Protein 6G6E (pdb70)

B-factor: mean 24.1, std 11.08, range [12.72, 78.08]

Structure (mmCIF, N/CA/C/O backbone):
data_6G6E
#
_entry.id   6G6E
#
_cell.length_a   38.201
_cell.length_b   47.950
_cell.length_c   129.339
_cell.angle_alpha   90.000
_cell.angle_beta   90.000
_cell.angle_gamma   90.000
#
_symmetry.space_group_name_H-M   'P 2 21 21'
#
loop_
_entity.id
_entity.type
_entity.pdbx_description
1 polymer CC-Type2-deLI
2 non-polymer GLYCEROL
3 water water
#
loop_
_atom_site.group_PDB
_atom_site.id
_atom_site.type_symbol
_atom_site.label_atom_id
_atom_site.label_alt_id
_atom_site.label_comp_id
_atom_site.label_asym_id
_atom_site.label_entity_id
_atom_site.label_seq_id
_atom_site.pdbx_PDB_ins_code
_atom_site.Cartn_x
_atom_site.Cartn_y
_atom_site.Cartn_z
_atom_site.occupancy
_atom_site.B_iso_or_equiv
_atom_site.auth_seq_id
_atom_site.auth_comp_id
_atom_site.auth_asym_id
_atom_site.auth_atom_id
_atom_site.pdbx_PDB_model_num
ATOM 4 N N . GLY A 1 2 ? -12.190 12.743 2.857 1.00 23.02 1 GLY A N 1
ATOM 5 C CA . GLY A 1 2 ? -12.924 11.561 2.417 1.00 23.36 1 GLY A CA 1
ATOM 6 C C . GLY A 1 2 ? -13.741 10.906 3.524 1.00 20.53 1 GLY A C 1
ATOM 7 O O . GLY A 1 2 ? -13.408 11.061 4.726 1.00 19.59 1 GLY A O 1
ATOM 8 N N . GLU A 1 3 ? -14.844 10.257 3.151 1.00 20.46 2 GLU A N 1
ATOM 9 C CA A GLU A 1 3 ? -15.780 9.673 4.132 0.61 19.43 2 GLU A CA 1
ATOM 10 C CA B GLU A 1 3 ? -15.744 9.602 4.010 0.39 19.38 2 GLU A CA 1
ATOM 11 C C . GLU A 1 3 ? -15.066 8.532 4.872 1.00 17.55 2 GLU A C 1
ATOM 12 O O . GLU A 1 3 ? -15.306 8.402 6.066 1.00 17.50 2 GLU A O 1
ATOM 23 N N . ILE A 1 4 ? -14.270 7.703 4.237 1.00 16.15 3 ILE A N 1
ATOM 24 C CA . ILE A 1 4 ? -13.619 6.600 4.963 1.00 16.55 3 ILE A CA 1
ATOM 25 C C . ILE A 1 4 ? -12.598 7.170 5.945 1.00 16.09 3 ILE A C 1
ATOM 26 O O . ILE A 1 4 ? -12.593 6.796 7.121 1.00 16.75 3 ILE A O 1
ATOM 31 N N . ALA A 1 5 ? -11.780 8.105 5.518 1.00 16.67 4 ALA A N 1
ATOM 32 C CA . ALA A 1 5 ? -10.834 8.738 6.418 1.00 15.78 4 ALA A CA 1
ATOM 33 C C . ALA A 1 5 ? -11.562 9.423 7.560 1.00 16.31 4 ALA A C 1
ATOM 34 O O . ALA A 1 5 ? -11.111 9.316 8.728 1.00 17.04 4 ALA A O 1
ATOM 36 N N . GLN A 1 6 ? -12.704 10.091 7.336 1.00 16.28 5 GLN A N 1
ATOM 37 C CA . GLN A 1 6 ? -13.408 10.772 8.402 1.00 17.41 5 GLN A CA 1
ATOM 38 C C . GLN A 1 6 ? -13.966 9.743 9.413 1.00 17.11 5 GLN A C 1
ATOM 39 O O . GLN A 1 6 ? -13.970 9.978 10.625 1.00 16.94 5 GLN A O 1
ATOM 45 N N . ALA A 1 7 ? -14.444 8.588 8.903 1.00 15.58 6 ALA A N 1
ATOM 46 C CA . ALA A 1 7 ? -14.988 7.567 9.792 1.00 16.83 6 ALA A CA 1
ATOM 47 C C . ALA A 1 7 ? -13.851 7.022 10.655 1.00 16.11 6 ALA A C 1
ATOM 48 O O . ALA A 1 7 ? -14.032 6.679 11.836 1.00 16.06 6 ALA A O 1
ATOM 63 N N . LYS A 1 9 ? -11.210 8.707 11.592 1.00 16.79 8 LYS A N 1
ATOM 64 C CA . LYS A 1 9 ? -10.996 9.741 12.626 1.00 16.61 8 LYS A CA 1
ATOM 65 C C . LYS A 1 9 ? -12.036 9.610 13.726 1.00 16.92 8 LYS A C 1
ATOM 66 O O . LYS A 1 9 ? -11.689 9.864 14.921 1.00 17.86 8 LYS A O 1
ATOM 72 N N . GLU A 1 10 ? -13.287 9.253 13.416 1.00 15.86 9 GLU A N 1
ATOM 73 C CA A GLU A 1 10 ? -14.295 9.053 14.471 0.57 16.35 9 GLU A CA 1
ATOM 74 C CA B GLU A 1 10 ? -14.287 9.046 14.456 0.43 16.03 9 GLU A CA 1
ATOM 75 C C . GLU A 1 10 ? -13.885 7.865 15.357 1.00 15.37 9 GLU A C 1
ATOM 76 O O . GLU A 1 10 ? -14.129 7.888 16.589 1.00 15.74 9 GLU A O 1
ATOM 87 N N . ILE A 1 11 ? -13.339 6.795 14.770 1.00 14.51 10 ILE A N 1
ATOM 88 C CA . ILE A 1 11 ? -12.844 5.677 15.587 1.00 14.47 10 ILE A CA 1
ATOM 89 C C . ILE A 1 11 ? -11.751 6.202 16.527 1.00 15.13 10 ILE A C 1
ATOM 90 O O . ILE A 1 11 ? -11.753 5.884 17.711 1.00 15.47 10 ILE A O 1
ATOM 95 N N . ALA A 1 12 ? -10.794 6.973 15.991 1.00 15.67 11 ALA A N 1
ATOM 96 C CA . ALA A 1 12 ? -9.713 7.533 16.842 1.00 16.01 11 ALA A CA 1
ATOM 97 C C . ALA A 1 12 ? -10.274 8.375 17.984 1.00 15.94 11 ALA A C 1
ATOM 98 O O . ALA A 1 12 ? -9.854 8.207 19.147 1.00 16.02 11 ALA A O 1
ATOM 100 N N . LYS A 1 13 ? -11.312 9.198 17.740 1.00 14.90 12 LYS A N 1
ATOM 101 C CA A LYS A 1 13 ? -11.854 10.000 18.790 0.63 16.32 12 LYS A CA 1
ATOM 102 C CA B LYS A 1 13 ? -11.918 10.021 18.771 0.37 16.62 12 LYS A CA 1
ATOM 103 C C . LYS A 1 13 ? -12.515 9.124 19.847 1.00 16.23 12 LYS A C 1
ATOM 104 O O . LYS A 1 13 ? -12.439 9.411 21.043 1.00 16.16 12 LYS A O 1
ATOM 115 N N . ALA A 1 14 ? -13.139 8.047 19.418 1.00 14.60 13 ALA A N 1
ATOM 116 C CA . ALA A 1 14 ? -13.822 7.149 20.347 1.00 15.13 13 ALA A CA 1
ATOM 117 C C . ALA A 1 14 ? -12.811 6.413 21.179 1.00 14.14 13 ALA A C 1
ATOM 118 O O . ALA A 1 14 ? -13.046 6.162 22.378 1.00 15.29 13 ALA A O 1
ATOM 133 N N . LYS A 1 16 ? -10.015 7.805 22.119 1.00 16.05 15 LYS A N 1
ATOM 134 C CA . LYS A 1 16 ? -9.641 8.771 23.105 1.00 16.33 15 LYS A CA 1
ATOM 135 C C . LYS A 1 16 ? -10.657 8.798 24.242 1.00 16.31 15 LYS A C 1
ATOM 136 O O . LYS A 1 16 ? -10.268 8.948 25.432 1.00 16.82 15 LYS A O 1
ATOM 142 N N . GLU A 1 17 ? -11.931 8.681 23.945 1.00 16.48 16 GLU A N 1
ATOM 143 C CA . GLU A 1 17 ? -12.957 8.619 24.961 1.00 16.16 16 GLU A CA 1
ATOM 144 C C . GLU A 1 17 ? -12.695 7.431 25.914 1.00 15.70 16 GLU A C 1
ATOM 145 O O . GLU A 1 17 ? -12.878 7.532 27.147 1.00 16.06 16 GLU A O 1
ATOM 151 N N . ILE A 1 18 ? -12.303 6.307 25.345 1.00 15.09 17 ILE A N 1
ATOM 152 C CA . ILE A 1 18 ? -11.950 5.123 26.171 1.00 15.51 17 ILE A CA 1
ATOM 153 C C . ILE A 1 18 ? -10.791 5.490 27.090 1.00 15.42 17 ILE A C 1
ATOM 154 O O . ILE A 1 18 ? -10.846 5.186 28.303 1.00 15.92 17 ILE A O 1
ATOM 159 N N . ALA A 1 19 ? -9.757 6.127 26.560 1.00 16.05 18 ALA A N 1
ATOM 160 C CA . ALA A 1 19 ? -8.606 6.525 27.384 1.00 17.34 18 ALA A CA 1
ATOM 161 C C . ALA A 1 19 ? -9.059 7.422 28.544 1.00 16.25 18 ALA A C 1
ATOM 162 O O . ALA A 1 19 ? -8.641 7.204 29.694 1.00 17.24 18 ALA A O 1
ATOM 164 N N . TRP A 1 20 ? -9.938 8.388 28.303 1.00 16.67 19 TRP A N 1
ATOM 165 C CA . TRP A 1 20 ? -10.379 9.301 29.345 1.00 17.02 19 TRP A CA 1
ATOM 166 C C . TRP A 1 20 ? -11.146 8.525 30.416 1.00 17.04 19 TRP A C 1
ATOM 167 O O . TRP A 1 20 ? -11.070 8.785 31.633 1.00 17.45 19 TRP A O 1
ATOM 178 N N . ALA A 1 21 ? -11.931 7.527 30.002 1.00 15.37 20 ALA A N 1
ATOM 179 C CA . ALA A 1 21 ? -12.713 6.748 30.935 1.00 16.36 20 ALA A CA 1
ATOM 180 C C . ALA A 1 21 ? -11.821 5.859 31.794 1.00 16.34 20 ALA A C 1
ATOM 181 O O . ALA A 1 21 ? -12.058 5.685 33.015 1.00 16.84 20 ALA A O 1
ATOM 196 N N . LYS A 1 23 ? -8.798 6.809 32.643 1.00 17.89 22 LYS A N 1
ATOM 197 C CA . LYS A 1 23 ? -8.269 7.735 33.692 1.00 18.98 22 LYS A CA 1
ATOM 198 C C . LYS A 1 23 ? -9.298 7.918 34.785 1.00 18.47 22 LYS A C 1
ATOM 199 O O . LYS A 1 23 ? -8.891 8.107 35.960 1.00 20.60 22 LYS A O 1
ATOM 205 N N . GLU A 1 24 ? -10.592 7.893 34.548 1.00 18.10 23 GLU A N 1
ATOM 206 C CA . GLU A 1 24 ? -11.589 7.996 35.584 1.00 17.78 23 GLU A CA 1
ATOM 207 C C . GLU A 1 24 ? -11.492 6.800 36.538 1.00 18.98 23 GLU A C 1
ATOM 208 O O . GLU A 1 24 ? -11.658 6.950 37.766 1.00 20.51 23 GLU A O 1
ATOM 214 N N . ILE A 1 25 ? -11.234 5.599 36.010 1.00 17.29 24 ILE A N 1
ATOM 215 C CA . ILE A 1 25 ? -11.000 4.438 36.857 1.00 18.17 24 ILE A CA 1
ATOM 216 C C . ILE A 1 25 ? -9.766 4.687 37.737 1.00 18.77 24 ILE A C 1
ATOM 217 O O . ILE A 1 25 ? -9.815 4.400 38.949 1.00 19.51 24 ILE A O 1
ATOM 222 N N . ALA A 1 26 ? -8.672 5.168 37.201 1.00 18.20 25 ALA A N 1
ATOM 223 C CA . ALA A 1 26 ? -7.461 5.396 37.968 1.00 20.87 25 ALA A CA 1
ATOM 224 C C . ALA A 1 26 ? -7.757 6.407 39.081 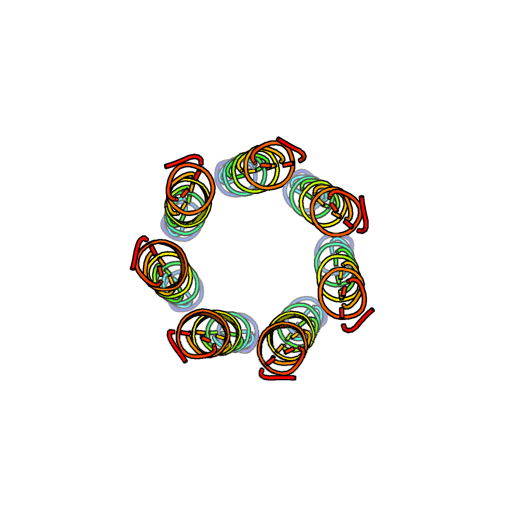1.00 22.21 25 ALA A C 1
ATOM 225 O O . ALA A 1 26 ? -7.371 6.165 40.238 1.00 23.65 25 ALA A O 1
ATOM 227 N N . GLN A 1 27 ? -8.529 7.437 38.793 1.00 20.74 26 GLN A N 1
ATOM 228 C CA . GLN A 1 27 ? -8.875 8.468 39.824 1.00 24.50 26 GLN A CA 1
ATOM 229 C C . GLN A 1 27 ? -9.706 7.804 40.914 1.00 25.08 26 GLN A C 1
ATOM 230 O O . GLN A 1 27 ? -9.535 8.100 42.112 1.00 25.86 26 GLN A O 1
ATOM 236 N N . ALA A 1 28 ? -10.611 6.922 40.557 1.00 22.31 27 ALA A N 1
ATOM 237 C CA . ALA A 1 28 ? -11.474 6.277 41.512 1.00 24.92 27 ALA A CA 1
ATOM 238 C C . ALA A 1 28 ? -10.630 5.415 42.448 1.00 24.65 27 ALA A C 1
ATOM 239 O O . ALA A 1 28 ? -10.945 5.405 43.683 1.00 26.56 27 ALA A O 1
ATOM 254 N N . LYS A 1 30 ? -7.551 5.892 43.261 1.00 29.72 29 LYS A N 1
ATOM 255 C CA . LYS A 1 30 ? -6.751 6.862 43.979 1.00 37.73 29 LYS A CA 1
ATOM 256 C C . LYS A 1 30 ? -7.552 7.432 45.152 1.00 38.68 29 LYS A C 1
ATOM 257 O O . LYS A 1 30 ? -6.969 7.758 46.162 1.00 43.11 29 LYS A O 1
ATOM 263 N N . GLY A 1 31 ? -8.857 7.627 45.009 1.00 42.43 30 GLY A N 1
ATOM 264 C CA . GLY A 1 31 ? -9.699 8.084 46.124 1.00 53.05 30 GLY A CA 1
ATOM 265 C C . GLY A 1 31 ? -10.117 6.925 47.018 1.00 61.65 30 GLY A C 1
ATOM 266 O O . GLY A 1 31 ? -9.648 6.803 48.158 1.00 75.61 30 GLY A O 1
ATOM 271 N N . GLY B 1 2 ? -1.057 9.882 2.674 1.00 24.74 1 GLY B N 1
ATOM 272 C CA . GLY B 1 2 ? -2.454 9.811 2.298 1.00 25.03 1 GLY B CA 1
ATOM 273 C C . GLY B 1 2 ? -3.412 9.978 3.481 1.00 23.22 1 GLY B C 1
ATOM 274 O O . GLY B 1 2 ? -3.034 9.717 4.643 1.00 21.23 1 GLY B O 1
ATOM 275 N N . GLU B 1 3 ? -4.641 10.394 3.196 1.00 21.55 2 GLU B N 1
ATOM 276 C CA A GLU B 1 3 ? -5.607 10.731 4.249 0.61 20.64 2 GLU B CA 1
ATOM 277 C CA B GLU B 1 3 ? -5.676 10.666 4.115 0.39 20.93 2 GLU B CA 1
ATOM 278 C C . GLU B 1 3 ? -6.029 9.447 4.970 1.00 18.35 2 GLU B C 1
ATOM 279 O O . GLU B 1 3 ? -6.180 9.544 6.182 1.00 19.28 2 GLU B O 1
ATOM 290 N N . ILE B 1 4 ? -6.255 8.325 4.301 1.00 18.59 3 ILE B N 1
ATOM 291 C CA . ILE B 1 4 ? -6.660 7.103 5.026 1.00 17.73 3 ILE B CA 1
ATOM 292 C C . ILE B 1 4 ? -5.515 6.658 5.934 1.00 18.03 3 ILE B C 1
ATOM 293 O O . ILE B 1 4 ? -5.723 6.357 7.131 1.00 17.77 3 ILE B O 1
ATOM 298 N N . ALA B 1 5 ? -4.266 6.629 5.435 1.00 18.21 4 ALA B N 1
ATOM 299 C CA . ALA B 1 5 ? -3.150 6.258 6.224 1.00 18.81 4 ALA B CA 1
ATOM 300 C C . ALA B 1 5 ? -2.986 7.219 7.398 1.00 19.33 4 ALA B C 1
ATOM 301 O O . ALA B 1 5 ? -2.695 6.743 8.547 1.00 19.56 4 ALA B O 1
ATOM 303 N N . GLN B 1 6 ? -3.171 8.509 7.217 1.00 17.94 5 GLN B N 1
ATOM 304 C CA A GLN B 1 6 ? -3.025 9.439 8.305 0.63 19.49 5 GLN B CA 1
ATOM 305 C CA B GLN B 1 6 ? -3.053 9.496 8.288 0.37 20.14 5 GLN B CA 1
ATOM 306 C C . GLN B 1 6 ? -4.116 9.210 9.359 1.00 19.33 5 GLN B C 1
ATOM 307 O O . GLN B 1 6 ? -3.859 9.294 10.584 1.00 19.91 5 GLN B O 1
ATOM 318 N N . ALA B 1 7 ? -5.339 8.836 8.942 1.00 17.80 6 ALA B N 1
ATOM 319 C CA . ALA B 1 7 ? -6.381 8.622 9.913 1.00 18.53 6 ALA B CA 1
ATOM 320 C C . ALA B 1 7 ? -6.109 7.316 10.695 1.00 16.07 6 ALA B C 1
ATOM 321 O O . ALA B 1 7 ? -6.358 7.293 11.925 1.00 16.95 6 ALA B O 1
ATOM 336 N N . LYS B 1 9 ? -3.060 6.371 11.411 1.00 18.65 8 LYS B N 1
ATOM 337 C CA . LYS B 1 9 ? -2.083 6.803 12.419 1.00 19.75 8 LYS B CA 1
ATOM 338 C C . LYS B 1 9 ? -2.751 7.500 13.583 1.00 18.05 8 LYS B C 1
ATOM 339 O O . LYS B 1 9 ? -2.233 7.360 14.739 1.00 19.17 8 LYS B O 1
ATOM 345 N N . GLU B 1 10 ? -3.842 8.242 13.408 1.00 17.01 9 GLU B N 1
ATOM 346 C CA A GLU B 1 10 ? -4.539 8.857 14.501 0.62 17.70 9 GLU B CA 1
ATOM 347 C CA B GLU B 1 10 ? -4.531 8.857 14.504 0.38 17.50 9 GLU B CA 1
ATOM 348 C C . GLU B 1 10 ? -5.125 7.772 15.416 1.00 16.83 9 GLU B C 1
ATOM 349 O O . GLU B 1 10 ? -5.211 7.918 16.640 1.00 17.38 9 GLU B O 1
ATOM 360 N N . ILE B 1 11 ? -5.622 6.701 14.809 1.00 16.75 10 ILE B N 1
ATOM 361 C CA . ILE B 1 11 ? -6.126 5.590 15.645 1.00 16.16 10 ILE B CA 1
ATOM 362 C C . ILE B 1 11 ? -4.969 5.058 16.499 1.00 16.02 10 ILE B C 1
ATOM 363 O O . ILE B 1 11 ? -5.131 4.809 17.699 1.00 16.65 10 ILE B O 1
ATOM 368 N N . ALA B 1 12 ? -3.795 4.837 15.909 1.00 16.93 11 ALA B N 1
ATOM 369 C CA . ALA B 1 12 ? -2.621 4.314 16.675 1.00 17.15 11 ALA B CA 1
ATOM 370 C C . ALA B 1 12 ? -2.295 5.288 17.791 1.00 18.08 11 ALA B C 1
ATOM 371 O O . ALA B 1 12 ? -2.028 4.806 18.915 1.00 18.55 11 ALA B O 1
ATOM 373 N N . LYS B 1 13 ? -2.309 6.594 17.557 1.00 17.53 12 LYS B N 1
ATOM 374 C CA . LYS B 1 13 ? -2.000 7.596 18.626 1.00 18.41 12 LYS B CA 1
ATOM 375 C C . LYS B 1 13 ? -3.022 7.484 19.759 1.00 18.75 12 LYS B C 1
ATOM 376 O O . LYS B 1 13 ? -2.708 7.610 20.960 1.00 19.40 12 LYS B O 1
ATOM 382 N N . ALA B 1 14 ? -4.298 7.281 19.419 1.00 17.53 13 ALA B N 1
ATOM 383 C CA . ALA B 1 14 ? -5.309 7.202 20.391 1.00 16.54 13 ALA B CA 1
ATOM 384 C C . ALA B 1 14 ? -5.171 5.905 21.219 1.00 15.82 13 ALA B C 1
ATOM 385 O O . ALA B 1 14 ? -5.363 5.919 22.456 1.00 16.20 13 ALA B O 1
ATOM 400 N N . LYS B 1 16 ? -2.263 4.623 21.867 1.00 18.91 15 LYS B N 1
ATOM 401 C CA . LYS B 1 16 ? -1.185 4.894 22.877 1.00 18.92 15 LYS B CA 1
ATOM 402 C C . LYS B 1 16 ? -1.759 5.658 24.050 1.00 18.37 15 LYS B C 1
ATOM 403 O O . LYS B 1 16 ? -1.220 5.488 25.171 1.00 19.05 15 LYS B O 1
ATOM 409 N N . GLU B 1 17 ? -2.772 6.514 23.925 1.00 16.83 16 GLU B N 1
ATOM 410 C CA A GLU B 1 17 ? -3.373 7.201 25.043 0.53 17.90 16 GLU B CA 1
ATOM 411 C CA B GLU B 1 17 ? -3.371 7.190 25.026 0.47 18.14 16 GLU B CA 1
ATOM 412 C C . GLU B 1 17 ? -4.058 6.186 25.966 1.00 18.13 16 GLU B C 1
ATOM 413 O O . GLU B 1 17 ? -4.074 6.345 27.205 1.00 18.49 16 GLU B O 1
ATOM 424 N N . ILE B 1 18 ? -4.716 5.171 25.391 1.00 16.08 17 ILE B N 1
ATOM 425 C CA . ILE B 1 18 ? -5.306 4.130 26.209 1.00 16.29 17 ILE B CA 1
ATOM 426 C C . ILE B 1 18 ? -4.185 3.447 27.010 1.00 16.43 17 ILE B C 1
ATOM 427 O O . ILE B 1 18 ? -4.412 3.202 28.216 1.00 17.35 17 ILE B O 1
ATOM 432 N N . ALA B 1 19 ? -3.079 3.104 26.389 1.00 17.27 18 ALA B N 1
ATOM 433 C CA . ALA B 1 19 ? -1.967 2.451 27.102 1.00 18.34 18 ALA B CA 1
ATOM 434 C C . ALA B 1 19 ? -1.527 3.343 28.269 1.00 18.74 18 ALA B C 1
ATOM 435 O O . ALA B 1 19 ? -1.337 2.838 29.401 1.00 19.23 18 ALA B O 1
ATOM 437 N N . TRP B 1 20 ? -1.397 4.648 28.048 1.00 18.13 19 TRP B N 1
ATOM 438 C CA . TRP B 1 20 ? -0.999 5.523 29.147 1.00 18.36 19 TRP B CA 1
ATOM 439 C C . TRP B 1 20 ? -2.010 5.507 30.285 1.00 18.09 19 TRP B C 1
ATOM 440 O O . TRP B 1 20 ? -1.689 5.459 31.510 1.00 19.58 19 TRP B O 1
ATOM 451 N N . ALA B 1 21 ? -3.320 5.579 30.005 1.00 17.03 20 ALA B N 1
ATOM 452 C CA . ALA B 1 21 ? -4.352 5.575 30.958 1.00 17.98 20 ALA B CA 1
ATOM 453 C C . ALA B 1 21 ? -4.316 4.272 31.783 1.00 17.07 20 ALA B C 1
ATOM 454 O O . ALA B 1 21 ? -4.564 4.307 32.997 1.00 17.43 20 ALA B O 1
ATOM 469 N N . LYS B 1 23 ? -1.521 2.573 32.369 1.00 18.61 22 LYS B N 1
ATOM 470 C CA . LYS B 1 23 ? -0.395 2.779 33.311 1.00 19.75 22 LYS B CA 1
ATOM 471 C C . LYS B 1 23 ? -0.833 3.640 34.478 1.00 19.90 22 LYS B C 1
ATOM 472 O O . LYS B 1 23 ? -0.369 3.361 35.614 1.00 20.16 22 LYS B O 1
ATOM 478 N N . GLU B 1 24 ? -1.737 4.594 34.310 1.00 18.39 23 GLU B N 1
ATOM 479 C CA . GLU B 1 24 ? -2.266 5.382 35.424 1.00 19.01 23 GLU B CA 1
ATOM 480 C C . GLU B 1 24 ? -3.052 4.498 36.375 1.00 19.93 23 GLU B C 1
ATOM 481 O O . GLU B 1 24 ? -2.986 4.663 37.619 1.00 21.12 23 GLU B O 1
ATOM 487 N N . ILE B 1 25 ? -3.876 3.564 35.867 1.00 18.45 24 ILE B N 1
ATOM 488 C CA . ILE B 1 25 ? -4.574 2.665 36.750 1.00 18.98 24 ILE B CA 1
ATOM 489 C C . ILE B 1 25 ? -3.538 1.837 37.523 1.00 19.72 24 ILE B C 1
ATOM 490 O O . ILE B 1 25 ? -3.695 1.687 38.765 1.00 19.72 24 ILE B O 1
ATOM 495 N N . ALA B 1 26 ? -2.510 1.305 36.881 1.00 18.21 25 ALA B N 1
ATOM 496 C CA . ALA B 1 26 ? -1.456 0.502 37.546 1.00 18.97 25 ALA B CA 1
ATOM 497 C C . ALA B 1 26 ? -0.877 1.348 38.686 1.00 21.55 25 ALA B C 1
ATOM 498 O O . ALA B 1 26 ? -0.668 0.803 39.815 1.00 21.87 25 ALA B O 1
ATOM 500 N N . GLN B 1 27 ? -0.583 2.613 38.408 1.00 20.22 26 GLN B N 1
ATOM 501 C CA . GLN B 1 27 ? 0.093 3.454 39.410 1.00 24.84 26 GLN B CA 1
ATOM 502 C C . GLN B 1 27 ? -0.841 3.667 40.584 1.00 24.77 26 GLN B C 1
ATOM 503 O O . GLN B 1 27 ? -0.391 3.638 41.795 1.00 25.26 26 GLN B O 1
ATOM 509 N N . ALA B 1 28 ? -2.121 3.849 40.335 1.00 23.10 27 ALA B N 1
ATOM 510 C CA . ALA B 1 28 ? -3.138 4.068 41.332 1.00 24.25 27 ALA B CA 1
ATOM 511 C C . ALA B 1 28 ? -3.296 2.857 42.245 1.00 27.27 27 ALA B C 1
ATOM 512 O O . ALA B 1 28 ? -3.281 3.042 43.510 1.00 29.52 27 ALA B O 1
ATOM 527 N N . LYS B 1 30 ? -0.763 0.737 42.915 1.00 32.04 29 LYS B N 1
ATOM 528 C CA . LYS B 1 30 ? 0.487 0.612 43.650 1.00 42.46 29 LYS B CA 1
ATOM 529 C C . LYS B 1 30 ? 0.428 1.458 44.923 1.00 47.08 29 LYS B C 1
ATOM 530 O O . LYS B 1 30 ? 0.991 1.062 45.957 1.00 46.81 29 LYS B O 1
ATOM 536 N N . GLY B 1 31 ? -0.216 2.618 44.834 1.00 48.08 30 GLY B N 1
ATOM 537 C CA . GLY B 1 31 ? -0.433 3.486 45.987 1.00 55.18 30 GLY B CA 1
ATOM 538 C C . GLY B 1 31 ? -1.699 3.111 46.733 1.00 59.25 30 GLY B C 1
ATOM 539 O O . GLY B 1 31 ? -1.643 2.587 47.845 1.00 72.54 30 GLY B O 1
ATOM 543 N N . GLY C 1 2 ? 3.614 -0.480 1.807 1.00 25.03 1 GLY C N 1
ATOM 544 C CA . GLY C 1 2 ? 2.681 0.578 1.522 1.00 24.26 1 GLY C CA 1
ATOM 545 C C . GLY C 1 2 ? 2.261 1.387 2.731 1.00 21.86 1 GLY C C 1
ATOM 546 O O . GLY C 1 2 ? 2.388 0.874 3.872 1.00 22.16 1 GLY C O 1
ATOM 547 N N . GLU C 1 3 ? 1.758 2.601 2.552 1.00 21.42 2 GLU C N 1
ATOM 548 C CA A GLU C 1 3 ? 1.540 3.447 3.706 0.41 22.80 2 GLU C CA 1
ATOM 549 C CA B GLU C 1 3 ? 1.467 3.520 3.618 0.59 21.70 2 GLU C CA 1
ATOM 550 C C . GLU C 1 3 ? 0.304 2.980 4.462 1.00 20.63 2 GLU C C 1
ATOM 551 O O . GLU C 1 3 ? 0.306 3.161 5.659 1.00 20.81 2 GLU C O 1
ATOM 562 N N . ILE C 1 4 ? -0.699 2.434 3.794 1.00 19.86 3 ILE C N 1
ATOM 563 C CA . ILE C 1 4 ? -1.874 1.985 4.603 1.00 19.42 3 ILE C CA 1
ATOM 564 C C . ILE C 1 4 ? -1.460 0.777 5.430 1.00 19.37 3 ILE C C 1
ATOM 565 O O . ILE C 1 4 ? -1.774 0.737 6.608 1.00 18.64 3 ILE C O 1
ATOM 570 N N . ALA C 1 5 ? -0.760 -0.182 4.852 1.00 18.44 4 ALA C N 1
ATOM 571 C CA . ALA C 1 5 ? -0.283 -1.326 5.595 1.00 19.88 4 ALA C CA 1
ATOM 572 C C . ALA C 1 5 ? 0.621 -0.870 6.740 1.00 20.05 4 ALA C C 1
ATOM 573 O O . ALA C 1 5 ? 0.506 -1.398 7.853 1.00 20.60 4 ALA C O 1
ATOM 575 N N . GLN C 1 6 ? 1.522 0.078 6.523 1.00 20.04 5 GLN C N 1
ATOM 576 C CA A GLN C 1 6 ? 2.417 0.500 7.589 0.51 21.71 5 GLN C CA 1
ATOM 577 C CA B GLN C 1 6 ? 2.437 0.596 7.562 0.49 22.07 5 GLN C CA 1
ATOM 578 C C . GLN C 1 6 ? 1.614 1.190 8.706 1.00 21.54 5 GLN C C 1
ATOM 579 O O . GLN C 1 6 ? 1.931 1.029 9.914 1.00 21.24 5 GLN C O 1
ATOM 590 N N . ALA C 1 7 ? 0.553 1.922 8.378 1.00 19.58 6 ALA C N 1
ATOM 591 C CA . ALA C 1 7 ? -0.241 2.582 9.379 1.00 19.32 6 ALA C CA 1
ATOM 592 C C . ALA C 1 7 ? -0.995 1.536 10.225 1.00 17.93 6 ALA C C 1
ATOM 593 O O . ALA C 1 7 ? -1.166 1.705 11.436 1.00 18.00 6 ALA C O 1
ATOM 608 N N . LYS C 1 9 ? 0.198 -1.434 10.774 1.00 19.99 8 LYS C N 1
ATOM 609 C CA . LYS C 1 9 ? 1.209 -1.952 11.686 1.00 21.15 8 LYS C CA 1
ATOM 610 C C . LYS C 1 9 ? 1.382 -1.030 12.879 1.00 19.51 8 LYS C C 1
ATOM 611 O O . LYS C 1 9 ? 1.632 -1.576 13.995 1.00 20.78 8 LYS C O 1
ATOM 617 N N . GLU C 1 10 ? 1.287 0.265 12.707 1.00 18.50 9 GLU C N 1
ATOM 618 C CA A GLU C 1 10 ? 1.420 1.180 13.818 0.75 20.46 9 GLU C CA 1
ATOM 619 C CA B GLU C 1 10 ? 1.412 1.183 13.815 0.25 18.81 9 GLU C CA 1
ATOM 620 C C . GLU C 1 10 ? 0.268 0.929 14.807 1.00 18.76 9 GLU C C 1
ATOM 621 O O . GLU C 1 10 ? 0.441 1.024 16.034 1.00 19.08 9 GLU C O 1
ATOM 632 N N . ILE C 1 11 ? -0.955 0.656 14.278 1.00 17.79 10 ILE C N 1
ATOM 633 C CA . ILE C 1 11 ? -2.067 0.341 15.159 1.00 17.60 10 ILE C CA 1
ATOM 634 C C . ILE C 1 11 ? -1.715 -0.938 15.932 1.00 16.68 10 ILE C C 1
ATOM 635 O O . ILE C 1 11 ? -1.973 -0.985 17.165 1.00 17.83 10 ILE C O 1
ATOM 640 N N . ALA C 1 12 ? -1.209 -1.968 15.268 1.00 17.36 11 ALA C N 1
ATOM 641 C CA . ALA C 1 12 ? -0.853 -3.219 15.965 1.00 18.19 11 ALA C CA 1
ATOM 642 C C . ALA C 1 12 ? 0.166 -2.912 17.076 1.00 18.90 11 ALA C C 1
ATOM 643 O O . ALA C 1 12 ? 0.021 -3.469 18.191 1.00 19.01 11 ALA C O 1
ATOM 645 N N . LYS C 1 13 ? 1.187 -2.086 16.824 1.00 19.56 12 LYS C N 1
ATOM 646 C CA . LYS C 1 13 ? 2.192 -1.820 17.826 1.00 19.71 12 LYS C CA 1
ATOM 647 C C . LYS C 1 13 ? 1.581 -1.086 19.014 1.00 19.50 12 LYS C C 1
ATOM 648 O O . LYS C 1 13 ? 1.925 -1.385 20.180 1.00 19.80 12 LYS C O 1
ATOM 654 N N . ALA C 1 14 ? 0.609 -0.189 18.793 1.00 17.14 13 ALA C N 1
ATOM 655 C CA . ALA C 1 14 ? -0.025 0.560 19.857 1.00 17.14 13 ALA C CA 1
ATOM 656 C C . ALA C 1 14 ? -0.903 -0.383 20.697 1.00 17.33 13 ALA C C 1
ATOM 657 O O . ALA C 1 14 ? -0.957 -0.283 21.917 1.00 17.60 13 ALA C O 1
ATOM 672 N N . LYS C 1 16 ? -0.114 -3.530 21.161 1.00 19.01 15 LYS C N 1
ATOM 673 C CA . LYS C 1 16 ? 0.859 -4.230 22.034 1.00 19.98 15 LYS C CA 1
ATOM 674 C C . LYS C 1 16 ? 1.201 -3.350 23.226 1.00 19.44 15 LYS C C 1
ATOM 675 O O . LYS C 1 16 ? 1.330 -3.897 24.347 1.00 21.10 15 LYS C O 1
ATOM 681 N N . GLU C 1 17 ? 1.308 -2.043 23.094 1.00 18.19 16 GLU C N 1
ATOM 682 C CA . GLU C 1 17 ? 1.557 -1.162 24.212 1.00 19.18 16 GLU C CA 1
ATOM 683 C C . GLU C 1 17 ? 0.415 -1.253 25.235 1.00 19.81 16 GLU C C 1
ATOM 684 O O . GLU C 1 17 ? 0.601 -1.191 26.478 1.00 20.18 16 GLU C O 1
ATOM 690 N N . ILE C 1 18 ? -0.825 -1.366 24.774 1.00 18.48 17 ILE C N 1
ATOM 691 C CA . ILE C 1 18 ? -1.934 -1.540 25.692 1.00 17.18 17 ILE C CA 1
ATOM 692 C C . ILE C 1 18 ? -1.771 -2.843 26.454 1.00 16.72 17 ILE C C 1
ATOM 693 O O . ILE C 1 18 ? -1.977 -2.827 27.656 1.00 17.74 17 ILE C O 1
ATOM 698 N N . ALA C 1 19 ? -1.454 -3.912 25.752 1.00 17.10 18 ALA C N 1
ATOM 699 C CA . ALA C 1 19 ? -1.236 -5.206 26.421 1.00 18.04 18 ALA C CA 1
ATOM 700 C C . ALA C 1 19 ? -0.200 -5.051 27.535 1.00 18.57 18 ALA C C 1
ATOM 701 O O . ALA C 1 19 ? -0.402 -5.606 28.657 1.00 20.39 18 ALA C O 1
ATOM 703 N N . TRP C 1 20 ? 0.919 -4.408 27.214 1.00 19.31 19 TRP C N 1
ATOM 704 C CA . TRP C 1 20 ? 2.003 -4.273 28.228 1.00 21.25 19 TRP C CA 1
ATOM 705 C C . TRP C 1 20 ? 1.509 -3.463 29.407 1.00 20.13 19 TRP C C 1
ATOM 706 O O . TRP C 1 20 ? 1.857 -3.800 30.588 1.00 21.33 19 TRP C O 1
ATOM 717 N N . ALA C 1 21 ? 0.697 -2.427 29.216 1.00 17.81 20 ALA C N 1
ATOM 718 C CA . ALA C 1 21 ? 0.172 -1.619 30.282 1.00 17.82 20 ALA C CA 1
ATOM 719 C C . ALA C 1 21 ? -0.749 -2.467 31.156 1.00 18.98 20 ALA C C 1
ATOM 720 O O . ALA C 1 21 ? -0.820 -2.324 32.383 1.00 19.19 20 ALA C O 1
ATOM 735 N N . LYS C 1 23 ? -0.449 -5.652 31.609 1.00 19.67 22 LYS C N 1
ATOM 736 C CA . LYS C 1 23 ? 0.484 -6.477 32.440 1.00 20.93 22 LYS C CA 1
ATOM 737 C C . LYS C 1 23 ? 0.959 -5.696 33.648 1.00 22.58 22 LYS C C 1
ATOM 738 O O . LYS C 1 23 ? 1.082 -6.279 34.744 1.00 22.58 22 LYS C O 1
ATOM 744 N N . GLU C 1 24 ? 1.201 -4.428 33.473 1.00 21.01 23 GLU C N 1
ATOM 745 C CA . GLU C 1 24 ? 1.575 -3.575 34.628 1.00 22.22 23 GLU C CA 1
ATOM 746 C C . GLU C 1 24 ? 0.479 -3.567 35.681 1.00 22.53 23 GLU C C 1
ATOM 747 O O . GLU C 1 24 ? 0.757 -3.501 36.926 1.00 21.87 23 GLU C O 1
ATOM 753 N N . ILE C 1 25 ? -0.802 -3.447 35.298 1.00 20.34 24 ILE C N 1
ATOM 754 C CA . ILE C 1 25 ? -1.897 -3.488 36.209 1.00 19.73 24 ILE C CA 1
ATOM 755 C C . ILE C 1 25 ? -1.862 -4.821 36.967 1.00 19.66 24 ILE C C 1
ATOM 756 O O . ILE C 1 25 ? -2.010 -4.821 38.187 1.00 20.33 24 ILE C O 1
ATOM 761 N N . ALA C 1 26 ? -1.651 -5.919 36.263 1.00 19.38 25 ALA C N 1
ATOM 762 C CA . ALA C 1 26 ? -1.649 -7.245 36.932 1.00 20.62 25 ALA C CA 1
ATOM 763 C C . ALA C 1 26 ? -0.531 -7.253 37.979 1.00 22.35 25 ALA C C 1
ATOM 764 O O . ALA C 1 26 ? -0.813 -7.701 39.112 1.00 23.91 25 ALA C O 1
ATOM 766 N N . GLN C 1 27 ? 0.661 -6.738 37.624 1.00 22.95 26 GLN C N 1
ATOM 767 C CA A GLN C 1 27 ? 1.800 -6.766 38.582 0.67 25.58 26 GLN C CA 1
ATOM 768 C CA B GLN C 1 27 ? 1.864 -6.669 38.550 0.33 24.64 26 GLN C CA 1
ATOM 769 C C . GLN C 1 27 ? 1.484 -5.868 39.783 1.00 26.83 26 GLN C C 1
ATOM 770 O O . GLN C 1 27 ? 1.821 -6.237 40.941 1.00 26.77 26 GLN C O 1
ATOM 781 N N . ALA C 1 28 ? 0.824 -4.744 39.553 1.00 22.30 27 ALA C N 1
ATOM 782 C CA . ALA C 1 28 ? 0.480 -3.833 40.642 1.00 22.49 27 ALA C CA 1
ATOM 783 C C . ALA C 1 28 ? -0.513 -4.539 41.561 1.00 26.55 27 ALA C C 1
ATOM 784 O O . ALA C 1 28 ? -0.428 -4.404 42.831 1.00 29.57 27 ALA C O 1
ATOM 799 N N . LYS C 1 30 ? -0.643 -7.697 42.226 1.00 30.15 29 LYS C N 1
ATOM 800 C CA . LYS C 1 30 ? 0.092 -8.812 42.841 1.00 33.64 29 LYS C CA 1
ATOM 801 C C . LYS C 1 30 ? 1.118 -8.292 43.847 1.00 43.20 29 LYS C C 1
ATOM 802 O O . LYS C 1 30 ? 1.620 -9.052 44.669 1.00 48.42 29 LYS C O 1
ATOM 808 N N . GLY C 1 31 ? 1.493 -7.034 43.723 1.00 36.54 30 GLY C N 1
ATOM 809 C CA . GLY C 1 31 ? 2.492 -6.438 44.604 1.00 46.43 30 GLY C CA 1
ATOM 810 C C . GLY C 1 31 ? 1.808 -5.758 45.771 1.00 52.50 30 GLY C C 1
ATOM 811 O O . GLY C 1 31 ? 0.575 -5.683 45.790 1.00 57.72 30 GLY C O 1
ATOM 815 N N . GLY D 1 2 ? -1.556 -10.622 0.912 1.00 23.81 1 GLY D N 1
ATOM 816 C CA . GLY D 1 2 ? -1.337 -9.210 0.710 1.00 24.35 1 GLY D CA 1
ATOM 817 C C . GLY D 1 2 ? -0.920 -8.448 1.954 1.00 21.94 1 GLY D C 1
ATOM 818 O O . GLY D 1 2 ? -1.130 -8.908 3.088 1.00 22.07 1 GLY D O 1
ATOM 819 N N . GLU D 1 3 ? -0.259 -7.336 1.753 1.00 21.17 2 GLU D N 1
ATOM 820 C CA . GLU D 1 3 ? 0.331 -6.573 2.806 1.00 22.18 2 GLU D CA 1
ATOM 821 C C . GLU D 1 3 ? -0.755 -5.975 3.713 1.00 21.27 2 GLU D C 1
ATOM 822 O O . GLU D 1 3 ? -0.520 -5.906 4.941 1.00 20.05 2 GLU D O 1
ATOM 828 N N . ILE D 1 4 ? -1.889 -5.499 3.184 1.00 19.41 3 ILE D N 1
ATOM 829 C CA . ILE D 1 4 ? -2.923 -4.925 4.075 1.00 19.25 3 ILE D CA 1
ATOM 830 C C . ILE D 1 4 ? -3.531 -6.059 4.879 1.00 18.08 3 ILE D C 1
ATOM 831 O O . ILE D 1 4 ? -3.689 -5.884 6.093 1.00 18.46 3 ILE D O 1
ATOM 836 N N . ALA D 1 5 ? -3.856 -7.178 4.290 1.00 18.29 4 ALA D N 1
ATOM 837 C CA . ALA D 1 5 ? -4.413 -8.289 5.039 1.00 18.36 4 ALA D CA 1
ATOM 838 C C . ALA D 1 5 ? -3.432 -8.784 6.094 1.00 20.32 4 ALA D C 1
ATOM 839 O O . ALA D 1 5 ? -3.839 -9.061 7.231 1.00 20.27 4 ALA D O 1
ATOM 841 N N . GLN D 1 6 ? -2.143 -8.828 5.792 1.00 19.08 5 GLN D N 1
ATOM 842 C CA A GLN D 1 6 ? -1.196 -9.284 6.806 0.61 20.93 5 GLN D CA 1
ATOM 843 C CA B GLN D 1 6 ? -1.145 -9.260 6.791 0.39 20.21 5 GLN D CA 1
ATOM 844 C C . GLN D 1 6 ? -1.095 -8.276 7.953 1.00 19.85 5 GLN D C 1
ATOM 845 O O . GLN D 1 6 ? -0.943 -8.678 9.132 1.00 20.58 5 GLN D O 1
ATOM 856 N N . ALA D 1 7 ? -1.176 -6.987 7.676 1.00 18.17 6 ALA D N 1
ATOM 857 C CA . ALA D 1 7 ? -1.089 -5.986 8.703 1.00 18.14 6 ALA D CA 1
ATOM 858 C C . ALA D 1 7 ? -2.313 -6.116 9.617 1.00 18.31 6 ALA D C 1
ATOM 859 O O . ALA D 1 7 ? -2.274 -5.908 10.830 1.00 18.79 6 ALA D O 1
ATOM 874 N N . LYS D 1 9 ? -3.869 -8.894 10.171 1.00 18.41 8 LYS D N 1
ATOM 875 C CA . LYS D 1 9 ? -3.615 -10.068 11.024 1.00 19.27 8 LYS D CA 1
ATOM 876 C C . LYS D 1 9 ? -2.683 -9.676 12.179 1.00 18.48 8 LYS D C 1
ATOM 877 O O . LYS D 1 9 ? -2.891 -10.206 13.300 1.00 19.47 8 LYS D O 1
ATOM 883 N N . GLU D 1 10 ? -1.748 -8.768 11.988 1.00 18.09 9 GLU D N 1
ATOM 884 C CA . GLU D 1 10 ? -0.894 -8.280 13.090 1.00 18.85 9 GLU D CA 1
ATOM 885 C C . GLU D 1 10 ? -1.745 -7.571 14.140 1.00 18.97 9 GLU D C 1
ATOM 886 O O . GLU D 1 10 ? -1.487 -7.653 15.344 1.00 18.93 9 GLU D O 1
ATOM 892 N N . ILE D 1 11 ? -2.743 -6.795 13.720 1.00 17.37 10 ILE D N 1
ATOM 893 C CA . ILE D 1 11 ? -3.639 -6.178 14.660 1.00 16.47 10 ILE D CA 1
ATOM 894 C C . ILE D 1 11 ? -4.350 -7.278 15.459 1.00 15.58 10 ILE D C 1
ATOM 895 O O . ILE D 1 11 ? -4.448 -7.128 16.675 1.00 15.95 10 ILE D O 1
ATOM 900 N N . ALA D 1 12 ? -4.891 -8.311 14.820 1.00 15.81 11 ALA D N 1
ATOM 901 C CA . ALA D 1 12 ? -5.576 -9.362 15.509 1.00 16.76 11 ALA D CA 1
ATOM 902 C C . ALA D 1 12 ? -4.637 -10.019 16.536 1.00 17.91 11 ALA D C 1
ATOM 903 O O . ALA D 1 12 ? -5.035 -10.264 17.675 1.00 17.61 11 ALA D O 1
ATOM 905 N N . LYS D 1 13 ? -3.357 -10.237 16.171 1.00 16.93 12 LYS D N 1
ATOM 906 C CA A LYS D 1 13 ? -2.443 -10.859 17.127 0.61 19.39 12 LYS D CA 1
ATOM 907 C CA B LYS D 1 13 ? -2.403 -10.841 17.102 0.39 18.91 12 LYS D CA 1
ATOM 908 C C . LYS D 1 13 ? -2.210 -9.939 18.318 1.00 17.70 12 LYS D C 1
ATOM 909 O O . LYS D 1 13 ? -2.157 -10.447 19.477 1.00 18.32 12 LYS D O 1
ATOM 920 N N . ALA D 1 14 ? -2.126 -8.658 18.095 1.00 16.44 13 ALA D N 1
ATOM 921 C CA . ALA D 1 14 ? -1.901 -7.720 19.180 1.00 17.09 13 ALA D CA 1
ATOM 922 C C . ALA D 1 14 ? -3.117 -7.727 20.120 1.00 17.61 13 ALA D C 1
ATOM 923 O O . ALA D 1 14 ? -3.039 -7.586 21.362 1.00 16.86 13 ALA D O 1
ATOM 938 N N . LYS D 1 16 ? -5.016 -10.322 20.667 1.00 15.49 15 LYS D N 1
ATOM 939 C CA . LYS D 1 16 ? -4.907 -11.513 21.519 1.00 17.35 15 LYS D CA 1
ATOM 940 C C . LYS D 1 16 ? -3.905 -11.243 22.657 1.00 16.89 15 LYS D C 1
ATOM 941 O O . LYS D 1 16 ? -4.104 -11.809 23.758 1.00 17.03 15 LYS D O 1
ATOM 947 N N . GLU D 1 17 ? -2.872 -10.419 22.466 1.00 16.76 16 GLU D N 1
ATOM 948 C CA A GLU D 1 17 ? -1.959 -10.093 23.553 0.57 16.98 16 GLU D CA 1
ATOM 949 C CA B GLU D 1 17 ? -1.964 -10.116 23.560 0.43 17.61 16 GLU D CA 1
ATOM 950 C C . GLU D 1 17 ? -2.721 -9.326 24.633 1.00 18.30 16 GLU D C 1
ATOM 951 O O . GLU D 1 17 ? -2.474 -9.492 25.841 1.00 18.33 16 GLU D O 1
ATOM 962 N N . ILE D 1 18 ? -3.619 -8.430 24.237 1.00 15.98 17 ILE D N 1
ATOM 963 C CA . ILE D 1 18 ? -4.413 -7.715 25.186 1.00 15.67 17 ILE D CA 1
ATOM 964 C C . ILE D 1 18 ? -5.265 -8.697 25.972 1.00 15.32 17 ILE D C 1
ATOM 965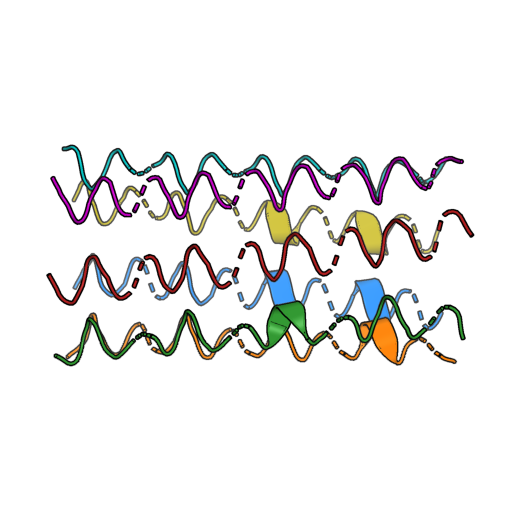 O O . ILE D 1 18 ? -5.379 -8.569 27.202 1.00 16.51 1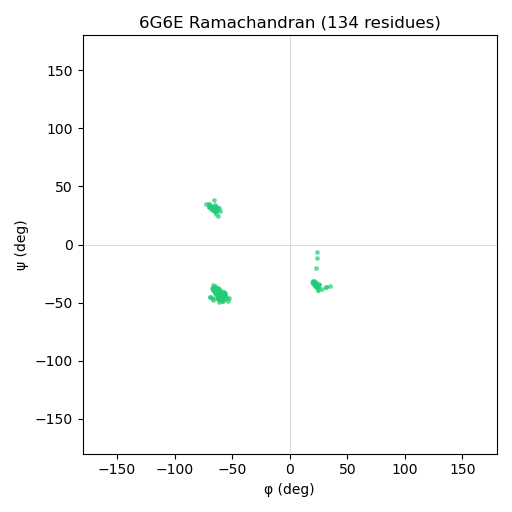7 ILE D O 1
ATOM 970 N N . ALA D 1 19 ? -5.958 -9.590 25.281 1.00 15.42 18 ALA D N 1
ATOM 971 C CA . ALA D 1 19 ? -6.787 -10.576 25.959 1.00 15.21 18 ALA D CA 1
ATOM 972 C C . ALA D 1 19 ? -5.965 -11.330 27.012 1.00 16.03 18 ALA D C 1
ATOM 973 O O . ALA D 1 19 ? -6.440 -11.562 28.155 1.00 16.80 18 ALA D O 1
ATOM 975 N N . TRP D 1 20 ? -4.763 -11.757 26.622 1.00 16.31 19 TRP D N 1
ATOM 976 C CA . TRP D 1 20 ? -3.933 -12.567 27.571 1.00 16.65 19 TRP D CA 1
ATOM 977 C C . TRP D 1 20 ? -3.545 -11.701 28.763 1.00 17.91 19 TRP D C 1
ATOM 978 O O . TRP D 1 20 ? -3.496 -12.180 29.921 1.00 19.01 19 TRP D O 1
ATOM 989 N N . ALA D 1 21 ? -3.218 -10.443 28.575 1.00 16.65 20 ALA D N 1
ATOM 990 C CA . ALA D 1 21 ? -2.868 -9.581 29.674 1.00 16.39 20 ALA D CA 1
ATOM 991 C C . ALA D 1 21 ? -4.063 -9.434 30.609 1.00 17.79 20 ALA D C 1
ATOM 992 O O . ALA D 1 21 ? -3.953 -9.356 31.881 1.00 18.10 20 ALA D O 1
ATOM 1007 N N . LYS D 1 23 ? -6.342 -11.701 31.103 1.00 15.93 22 LYS D N 1
ATOM 1008 C CA . LYS D 1 23 ? -6.402 -12.965 31.881 1.00 17.19 22 LYS D CA 1
ATOM 1009 C C . LYS D 1 23 ? -5.400 -12.907 33.037 1.00 18.38 22 LYS D C 1
ATOM 1010 O O . LYS D 1 23 ? -5.701 -13.465 34.106 1.00 18.58 22 LYS D O 1
ATOM 1016 N N . GLU D 1 24 ? -4.273 -12.267 32.820 1.00 17.99 23 GLU D N 1
ATOM 1017 C CA . GLU D 1 24 ? -3.273 -12.152 33.941 1.00 19.96 23 GLU D CA 1
ATOM 1018 C C . GLU D 1 24 ? -3.842 -11.257 35.029 1.00 19.86 23 GLU D C 1
ATOM 1019 O O . GLU D 1 24 ? -3.645 -11.537 36.246 1.00 22.28 23 GLU D O 1
ATOM 1025 N N . ILE D 1 25 ? -4.573 -10.194 34.702 1.00 18.65 24 ILE D N 1
ATOM 1026 C CA . ILE D 1 25 ? -5.246 -9.383 35.697 1.00 17.81 24 ILE D CA 1
ATOM 1027 C C . ILE D 1 25 ? -6.240 -10.253 36.469 1.00 18.72 24 ILE D C 1
ATOM 1028 O O . ILE D 1 25 ? -6.318 -10.171 37.710 1.00 20.51 24 ILE D O 1
ATOM 1033 N N . ALA D 1 26 ? -7.063 -11.049 35.791 1.00 17.68 25 ALA D N 1
ATOM 1034 C CA . ALA 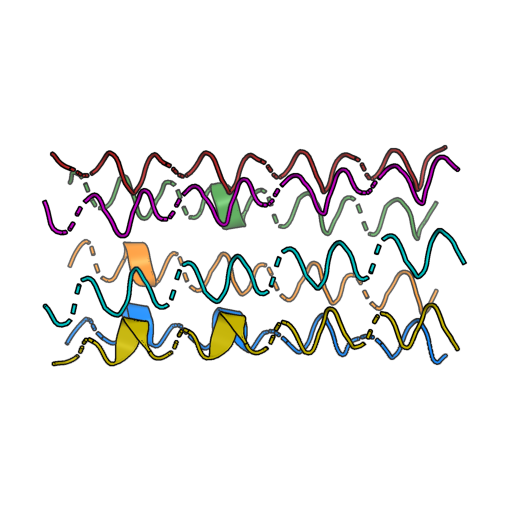D 1 26 ? -7.990 -11.921 36.462 1.00 18.23 25 ALA D CA 1
ATOM 1035 C C . ALA D 1 26 ? -7.242 -12.852 37.440 1.00 19.17 25 ALA D C 1
ATOM 1036 O O . ALA D 1 26 ? -7.752 -13.024 38.582 1.00 21.76 25 ALA D O 1
ATOM 1038 N N . GLN D 1 27 ? -6.131 -13.420 37.007 1.00 20.02 26 GLN D N 1
ATOM 1039 C CA A GLN D 1 27 ? -5.493 -14.426 37.910 0.54 22.57 26 GLN D CA 1
ATOM 1040 C CA B GLN D 1 27 ? -5.308 -14.356 37.816 0.46 23.72 26 GLN D CA 1
ATOM 1041 C C . GLN D 1 27 ? -4.905 -13.644 39.103 1.00 24.73 26 GLN D C 1
ATOM 1042 O O . GLN D 1 27 ? -4.942 -14.186 40.247 1.00 26.01 26 GLN D O 1
ATOM 1053 N N . ALA D 1 28 ? -4.464 -12.415 38.942 1.00 22.91 27 ALA D N 1
ATOM 1054 C CA . ALA D 1 28 ? -3.966 -11.576 40.044 1.00 23.84 27 ALA D CA 1
ATOM 1055 C C . ALA D 1 28 ? -5.094 -11.301 41.015 1.00 25.74 27 ALA D C 1
ATOM 1056 O O . ALA D 1 28 ? -4.890 -11.460 42.266 1.00 28.55 27 ALA D O 1
ATOM 1071 N N . LYS D 1 30 ? -7.780 -13.180 41.572 1.00 29.55 29 LYS D N 1
ATOM 1072 C CA . LYS D 1 30 ? -8.160 -14.454 42.174 1.00 37.62 29 LYS D CA 1
ATOM 1073 C C . LYS D 1 30 ? -7.315 -14.673 43.429 1.00 47.22 29 LYS D C 1
ATOM 1074 O O . LYS D 1 30 ? -7.847 -15.035 44.474 1.00 49.77 29 LYS D O 1
ATOM 1080 N N A GLY D 1 31 ? -5.999 -14.530 43.288 0.57 46.67 30 GLY D N 1
ATOM 1081 N N B GLY D 1 31 ? -6.015 -14.413 43.317 0.43 46.99 30 GLY D N 1
ATOM 1082 C CA A GLY D 1 31 ? -5.077 -14.719 44.405 0.57 52.83 30 GLY D CA 1
ATOM 1083 C CA B GLY D 1 31 ? -5.096 -14.648 44.417 0.43 51.42 30 GLY D CA 1
ATOM 1084 C C A GLY D 1 31 ? -4.885 -13.437 45.196 0.57 48.47 30 GLY D C 1
ATOM 1085 C C B GLY D 1 31 ? -4.813 -16.130 44.568 0.43 50.41 30 GLY D C 1
ATOM 1086 O O A GLY D 1 31 ? -5.848 -12.727 45.480 0.57 53.79 30 GLY D O 1
ATOM 1087 O O B GLY D 1 31 ? -5.268 -16.929 43.754 0.43 44.10 30 GLY D O 1
ATOM 1091 N N . GLY E 1 2 ? -12.795 -12.942 0.767 1.00 23.15 1 GLY E N 1
ATOM 1092 C CA . GLY E 1 2 ? -11.545 -12.248 0.451 1.00 23.14 1 GLY E CA 1
ATOM 1093 C C . GLY E 1 2 ? -10.582 -12.116 1.614 1.00 20.85 1 GLY E C 1
ATOM 1094 O O . GLY E 1 2 ? -11.017 -12.235 2.792 1.00 20.77 1 GLY E O 1
ATOM 1095 N N A GLU E 1 3 ? -9.326 -11.833 1.309 0.62 21.25 2 GLU E N 1
ATOM 1096 N N B GLU E 1 3 ? -9.274 -11.940 1.387 0.38 20.87 2 GLU E N 1
ATOM 1097 C CA A GLU E 1 3 ? -8.285 -11.879 2.284 0.62 20.42 2 GLU E CA 1
ATOM 1098 C CA B GLU E 1 3 ? -8.334 -11.955 2.513 0.38 21.45 2 GLU E CA 1
ATOM 1099 C C A GLU E 1 3 ? -8.456 -10.733 3.291 0.62 18.72 2 GLU E C 1
ATOM 1100 C C B GLU E 1 3 ? -8.484 -10.711 3.388 0.38 19.28 2 GLU E C 1
ATOM 1101 O O A GLU E 1 3 ? -8.273 -10.963 4.462 0.62 17.50 2 GLU E O 1
ATOM 1102 O O B GLU E 1 3 ? -8.230 -10.821 4.571 0.38 19.13 2 GLU E O 1
ATOM 1113 N N . ILE E 1 4 ? -8.828 -9.548 2.840 1.00 17.67 3 ILE E N 1
ATOM 1114 C CA . ILE E 1 4 ? -8.968 -8.404 3.729 1.00 16.52 3 ILE E CA 1
ATOM 1115 C C . ILE E 1 4 ? -10.154 -8.650 4.650 1.00 16.32 3 ILE E C 1
ATOM 1116 O O . ILE E 1 4 ? -10.057 -8.470 5.872 1.00 16.81 3 ILE E O 1
ATOM 1121 N N . ALA E 1 5 ? -11.280 -9.032 4.105 1.00 16.42 4 ALA E N 1
ATOM 1122 C CA . ALA E 1 5 ? -12.468 -9.372 4.913 1.00 17.48 4 ALA E CA 1
ATOM 1123 C C . ALA E 1 5 ? -12.158 -10.473 5.930 1.00 17.09 4 ALA E C 1
ATOM 1124 O O . ALA E 1 5 ? -12.559 -10.365 7.113 1.00 17.37 4 ALA E O 1
ATOM 1126 N N . GLN E 1 6 ? -11.406 -11.505 5.544 1.00 17.60 5 GLN E N 1
ATOM 1127 C CA A GLN E 1 6 ? -11.138 -12.548 6.503 0.61 17.75 5 GLN E CA 1
ATOM 1128 C CA B GLN E 1 6 ? -11.022 -12.597 6.443 0.39 18.85 5 GLN E CA 1
ATOM 1129 C C . GLN E 1 6 ? -10.191 -12.038 7.591 1.00 18.03 5 GLN E C 1
ATOM 1130 O O . GLN E 1 6 ? -10.383 -12.434 8.771 1.00 17.74 5 GLN E O 1
ATOM 1141 N N . ALA E 1 7 ? -9.258 -11.170 7.266 1.00 15.93 6 ALA E N 1
ATOM 1142 C CA . ALA E 1 7 ? -8.380 -10.629 8.269 1.00 16.36 6 ALA E CA 1
ATOM 1143 C C . ALA E 1 7 ? -9.158 -9.766 9.260 1.00 16.53 6 ALA E C 1
ATOM 1144 O O . ALA E 1 7 ? -8.922 -9.725 10.484 1.00 16.83 6 ALA E O 1
ATOM 1159 N N . LYS E 1 9 ? -12.310 -10.294 10.024 1.00 15.75 8 LYS E N 1
ATOM 1160 C CA . LYS E 1 9 ? -12.961 -11.256 10.894 1.00 16.50 8 LYS E CA 1
ATOM 1161 C C . LYS E 1 9 ? -11.995 -11.800 11.943 1.00 15.95 8 LYS E C 1
ATOM 1162 O O . LYS E 1 9 ? -12.450 -12.070 13.084 1.00 16.81 8 LYS E O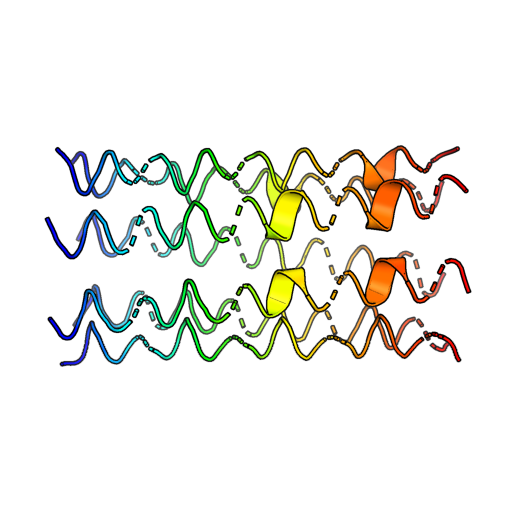 1
ATOM 1168 N N . GLU E 1 10 ? -10.706 -11.941 11.678 1.00 16.86 9 GLU E N 1
ATOM 1169 C CA A GLU E 1 10 ? -9.780 -12.368 12.723 0.62 17.30 9 GLU E CA 1
ATOM 1170 C CA B GLU E 1 10 ? -9.765 -12.368 12.713 0.38 17.12 9 GLU E CA 1
ATOM 1171 C C . GLU E 1 10 ? -9.647 -11.293 13.808 1.00 16.48 9 GLU E C 1
ATOM 1172 O O . GLU E 1 10 ? -9.513 -11.598 14.997 1.00 16.47 9 GLU E O 1
ATOM 1183 N N . ILE E 1 11 ? -9.705 -10.017 13.437 1.00 14.38 10 ILE E N 1
ATOM 1184 C CA . ILE E 1 11 ? -9.748 -8.945 14.397 1.00 14.58 10 ILE E CA 1
ATOM 1185 C C . ILE E 1 11 ? -10.993 -9.087 15.279 1.00 14.18 10 ILE E C 1
ATOM 1186 O O . ILE E 1 11 ? -10.917 -8.994 16.510 1.00 14.51 10 ILE E O 1
ATOM 1191 N N . ALA E 1 12 ? -12.151 -9.316 14.665 1.00 14.47 11 ALA E N 1
ATOM 1192 C CA . ALA E 1 12 ? -13.345 -9.479 15.442 1.00 14.39 11 ALA E CA 1
ATOM 1193 C C . ALA E 1 12 ? -13.225 -10.634 16.437 1.00 14.94 11 ALA E C 1
ATOM 1194 O O . ALA E 1 12 ? -13.627 -10.485 17.589 1.00 15.34 11 ALA E O 1
ATOM 1196 N N . LYS E 1 13 ? -12.676 -11.774 16.000 1.00 14.58 12 LYS E N 1
ATOM 1197 C CA A LYS E 1 13 ? -12.516 -12.904 16.900 0.64 15.42 12 LYS E CA 1
ATOM 1198 C CA B LYS E 1 13 ? -12.545 -12.911 16.912 0.36 15.85 12 LYS E CA 1
ATOM 1199 C C . LYS E 1 13 ? -11.597 -12.554 18.068 1.00 14.65 12 LYS E C 1
ATOM 1200 O O . LYS E 1 13 ? -11.826 -12.965 19.205 1.00 15.46 12 LYS E O 1
ATOM 1211 N N . ALA E 1 14 ? -10.504 -11.814 17.797 1.00 14.63 13 ALA E N 1
ATOM 1212 C CA . ALA E 1 14 ? -9.569 -11.423 18.836 1.00 14.44 13 ALA E CA 1
ATOM 1213 C C . ALA E 1 14 ? -10.255 -10.518 19.873 1.00 14.94 13 ALA E C 1
ATOM 1214 O O . ALA E 1 14 ? -10.076 -10.582 21.079 1.00 15.05 13 ALA E O 1
ATOM 1229 N N . LYS E 1 16 ? -13.441 -10.707 20.586 1.00 14.24 15 LYS E N 1
ATOM 1230 C CA . LYS E 1 16 ? -1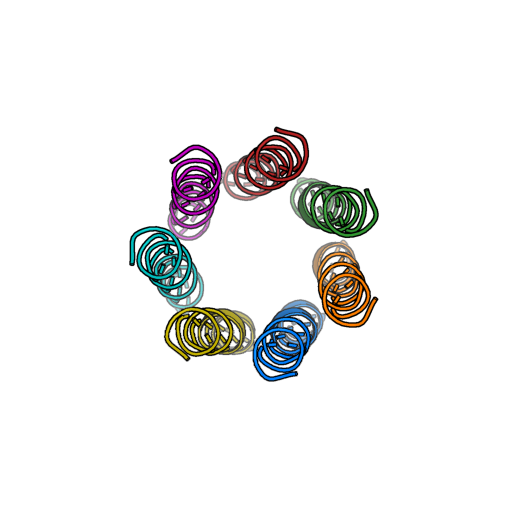4.270 -11.567 21.445 1.00 15.33 15 LYS E CA 1
ATOM 1231 C C . LYS E 1 16 ? -13.412 -12.208 22.531 1.00 14.33 15 LYS E C 1
ATOM 1232 O O . LYS E 1 16 ? -13.915 -12.440 23.649 1.00 15.52 15 LYS E O 1
ATOM 1238 N N . GLU E 1 17 ? -12.152 -12.540 22.242 1.00 15.13 16 GLU E N 1
ATOM 1239 C CA A GLU E 1 17 ? -11.232 -13.069 23.267 0.45 15.56 16 GLU E CA 1
ATOM 1240 C CA B GLU E 1 17 ? -11.252 -13.071 23.272 0.55 15.55 16 GLU E CA 1
ATOM 1241 C C . GLU E 1 17 ? -11.010 -12.037 24.370 1.00 14.92 16 GLU E C 1
ATOM 1242 O O . GLU E 1 17 ? -10.962 -12.351 25.551 1.00 15.17 16 GLU E O 1
ATOM 1253 N N . ILE E 1 18 ? -10.899 -10.745 23.996 1.00 14.01 17 ILE E N 1
ATOM 1254 C CA . ILE E 1 18 ? -10.775 -9.682 25.009 1.00 14.14 17 ILE E CA 1
ATOM 1255 C C . ILE E 1 18 ? -12.036 -9.659 25.867 1.00 13.46 17 ILE E C 1
ATOM 1256 O O . ILE E 1 18 ? -11.933 -9.548 27.085 1.00 14.16 17 ILE E O 1
ATOM 1261 N N . ALA E 1 19 ? -13.215 -9.705 25.243 1.00 13.64 18 ALA E N 1
ATOM 1262 C CA . ALA E 1 19 ? -14.454 -9.687 25.997 1.00 13.49 18 ALA E CA 1
ATOM 1263 C C . ALA E 1 19 ? -14.523 -10.835 27.021 1.00 14.18 18 ALA E C 1
ATOM 1264 O O . ALA E 1 19 ? -14.897 -10.633 28.171 1.00 14.72 18 ALA E O 1
ATOM 1266 N N . TRP E 1 20 ? -14.101 -12.019 26.583 1.00 13.59 19 TRP E N 1
ATOM 1267 C CA . TRP E 1 20 ? -14.128 -13.160 27.499 1.00 14.06 19 TRP E CA 1
ATOM 1268 C C . TRP E 1 20 ? -13.170 -12.924 28.637 1.00 14.85 19 TRP E C 1
ATOM 1269 O O . TRP E 1 20 ? -13.484 -13.257 29.818 1.00 15.28 19 TRP E O 1
ATOM 1280 N N . ALA E 1 21 ? -11.969 -12.395 28.368 1.00 14.41 20 ALA E N 1
ATOM 1281 C CA . ALA E 1 21 ? -11.016 -12.164 29.424 1.00 13.74 20 ALA E CA 1
ATOM 1282 C C . ALA E 1 21 ? -11.516 -11.134 30.448 1.00 13.98 20 ALA E C 1
ATOM 1283 O O . ALA E 1 21 ? -11.301 -11.22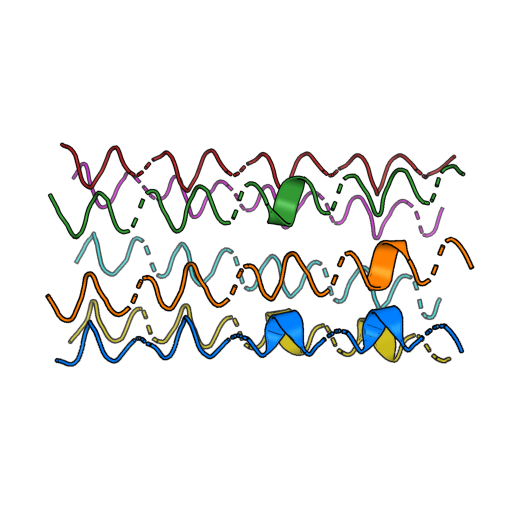9 31.657 1.00 14.95 20 ALA E O 1
ATOM 1298 N N . LYS E 1 23 ? -14.722 -10.881 31.155 1.00 14.28 22 LYS E N 1
ATOM 1299 C CA . LYS E 1 23 ? -15.640 -11.653 32.003 1.00 15.62 22 LYS E CA 1
ATOM 1300 C C . LYS E 1 23 ? -14.829 -12.438 33.029 1.00 15.18 22 LYS E C 1
ATOM 1301 O O . LYS E 1 23 ? -15.342 -12.581 34.192 1.00 16.08 22 LYS E O 1
ATOM 1307 N N . GLU E 1 24 ? -13.642 -12.915 32.708 1.00 15.29 23 GLU E N 1
ATOM 1308 C CA A GLU E 1 24 ? -12.800 -13.616 33.703 0.29 16.53 23 GLU E CA 1
ATOM 1309 C CA B GLU E 1 24 ? -12.826 -13.611 33.714 0.71 16.01 23 GLU E CA 1
ATOM 1310 C C . GLU E 1 24 ? -12.448 -12.671 34.851 1.00 16.12 23 GLU E C 1
ATOM 1311 O O . GLU E 1 24 ? -12.432 -13.045 36.014 1.00 17.79 23 GLU E O 1
ATOM 1322 N N . ILE E 1 25 ? -12.119 -11.406 34.525 1.00 15.72 24 ILE E N 1
ATOM 1323 C CA . ILE E 1 25 ? -11.838 -10.428 35.580 1.00 16.42 24 ILE E CA 1
ATOM 1324 C C . ILE E 1 25 ? -13.081 -10.224 36.439 1.00 15.85 24 ILE E C 1
ATOM 1325 O O . ILE E 1 25 ? -12.970 -10.214 37.683 1.00 16.57 24 ILE E O 1
ATOM 1330 N N . ALA E 1 26 ? -14.248 -10.058 35.855 1.00 15.74 25 ALA E N 1
ATOM 1331 C CA . ALA E 1 26 ? -15.476 -9.884 36.636 1.00 15.58 25 ALA E CA 1
ATOM 1332 C C . ALA E 1 26 ? -15.662 -11.073 37.605 1.00 17.03 25 ALA E C 1
ATOM 1333 O O . ALA E 1 26 ? -15.948 -10.868 38.781 1.00 17.64 25 ALA E O 1
ATOM 1335 N N . GLN E 1 27 ? -15.494 -12.269 37.071 1.00 15.93 26 GLN E N 1
ATOM 1336 C CA . GLN E 1 27 ? -15.679 -13.466 37.949 1.00 17.00 26 GLN E CA 1
ATOM 1337 C C . GLN E 1 27 ? -14.655 -13.470 39.054 1.00 17.13 26 GLN E C 1
ATOM 1338 O O . GLN E 1 27 ? -15.009 -13.840 40.221 1.00 18.21 26 GLN E O 1
ATOM 1344 N N . ALA E 1 28 ? -13.413 -13.134 38.817 1.00 17.51 27 ALA E N 1
ATOM 1345 C CA . ALA E 1 28 ? -12.391 -13.069 39.832 1.00 19.44 27 ALA E CA 1
ATOM 1346 C C . ALA E 1 28 ? -12.750 -12.042 40.891 1.00 20.55 27 ALA E C 1
ATOM 1347 O O . ALA E 1 28 ? -12.675 -12.355 42.155 1.00 22.45 27 ALA E O 1
ATOM 1362 N N . LYS E 1 30 ? -15.751 -11.249 41.855 1.00 22.14 29 LYS E N 1
ATOM 1363 C CA . LYS E 1 30 ? -16.928 -11.790 42.564 1.00 23.38 29 LYS E CA 1
ATOM 1364 C C . LYS E 1 30 ? -16.505 -12.931 43.482 1.00 23.09 29 LYS E C 1
ATOM 1365 O O . LYS E 1 30 ? -17.316 -13.346 44.304 1.00 25.42 29 LYS E O 1
ATOM 1371 N N . GLY E 1 31 ? -15.296 -13.424 43.376 1.00 22.59 30 GLY E N 1
ATOM 1372 C CA . GLY E 1 31 ? -14.889 -14.600 44.150 1.00 27.07 30 GLY E CA 1
ATOM 1373 C C . GLY E 1 31 ? -15.353 -15.872 43.472 1.00 28.19 30 GLY E C 1
ATOM 1374 O O . GLY E 1 31 ? -15.151 -16.963 44.078 1.00 25.92 30 GLY E O 1
ATOM 1379 N N . GLY F 1 2 ? -21.617 -5.634 1.338 1.00 21.63 1 GLY F N 1
ATOM 1380 C CA . GLY F 1 2 ? -20.276 -6.096 0.910 1.00 21.96 1 GLY F CA 1
ATOM 1381 C C . GLY F 1 2 ? -19.529 -6.821 2.015 1.00 19.84 1 GLY F C 1
ATOM 1382 O O . GLY F 1 2 ? -19.832 -6.632 3.207 1.00 19.71 1 GLY F O 1
ATOM 1383 N N . GLU F 1 3 ? -18.607 -7.713 1.672 1.00 19.77 2 GLU F N 1
ATOM 1384 C CA A GLU F 1 3 ? -17.973 -8.544 2.675 0.38 20.13 2 GLU F CA 1
ATOM 1385 C CA C GLU F 1 3 ? -17.931 -8.553 2.610 0.62 19.77 2 GLU F CA 1
ATOM 1386 C C . GLU F 1 3 ? -17.049 -7.689 3.535 1.00 17.87 2 GLU F C 1
ATOM 1387 O O . GLU F 1 3 ? -16.942 -8.003 4.701 1.00 18.00 2 GLU F O 1
ATOM 1398 N N . ILE F 1 4 ? -16.363 -6.652 3.013 1.00 17.12 3 ILE F N 1
ATOM 1399 C CA . ILE F 1 4 ? -15.509 -5.867 3.905 1.00 16.53 3 ILE F CA 1
ATOM 1400 C C . ILE F 1 4 ? -16.399 -5.116 4.914 1.00 15.89 3 ILE F C 1
ATOM 1401 O O . ILE F 1 4 ? -16.131 -5.099 6.126 1.00 15.80 3 ILE F O 1
ATOM 1406 N N . ALA F 1 5 ? -17.442 -4.458 4.450 1.00 16.40 4 ALA F N 1
ATOM 1407 C CA . ALA F 1 5 ? -18.343 -3.751 5.345 1.00 16.13 4 ALA F CA 1
ATOM 1408 C C . ALA F 1 5 ? -18.925 -4.706 6.377 1.00 15.88 4 ALA F C 1
ATOM 1409 O O . ALA F 1 5 ? -19.010 -4.354 7.581 1.00 17.51 4 ALA F O 1
ATOM 1411 N N . GLN F 1 6 ? -19.320 -5.895 5.995 1.00 15.95 5 GLN F N 1
ATOM 1412 C CA A GLN F 1 6 ? -19.910 -6.830 6.949 0.53 17.00 5 GLN F CA 1
ATOM 1413 C CA B GLN F 1 6 ? -19.905 -6.844 6.930 0.47 16.63 5 GLN F CA 1
ATOM 1414 C C . GLN F 1 6 ? -18.862 -7.278 7.970 1.00 16.38 5 GLN F C 1
ATOM 1415 O O . GLN F 1 6 ? -19.184 -7.458 9.143 1.00 16.25 5 GLN F O 1
ATOM 1426 N N . ALA F 1 7 ? -17.618 -7.467 7.552 1.00 15.95 6 ALA F N 1
ATOM 1427 C CA . ALA F 1 7 ? -16.596 -7.840 8.499 1.00 15.18 6 ALA F CA 1
ATOM 1428 C C . ALA F 1 7 ? -16.316 -6.711 9.507 1.00 14.96 6 ALA F C 1
ATOM 1429 O O . ALA F 1 7 ? -16.064 -6.933 10.697 1.00 15.15 6 ALA F O 1
ATOM 1444 N N . LYS F 1 9 ? -18.674 -4.660 10.494 1.00 15.30 8 LYS F N 1
ATOM 1445 C CA . LYS F 1 9 ? -19.784 -4.778 11.411 1.00 16.07 8 LYS F CA 1
ATOM 1446 C C . LYS F 1 9 ? -19.512 -5.877 12.441 1.00 15.51 8 LYS F C 1
ATOM 1447 O O . LYS F 1 9 ? -19.947 -5.709 13.602 1.00 16.48 8 LYS F O 1
ATOM 1453 N N . GLU F 1 10 ? -18.855 -6.982 12.050 1.00 15.00 9 GLU F N 1
ATOM 1454 C CA A GLU F 1 10 ? -18.524 -8.007 13.012 0.40 15.24 9 GLU F CA 1
ATOM 1455 C CA B GLU F 1 10 ? -18.547 -7.991 13.005 0.60 15.28 9 GLU F CA 1
ATOM 1456 C C . GLU F 1 10 ? -17.572 -7.438 14.079 1.00 14.09 9 GLU F C 1
ATOM 1457 O O . GLU F 1 10 ? -17.672 -7.794 15.272 1.00 15.27 9 GLU F O 1
ATOM 1468 N N . ILE F 1 11 ? -16.624 -6.594 13.665 1.00 13.40 10 ILE F N 1
ATOM 1469 C CA . ILE F 1 11 ? -15.712 -5.944 14.625 1.00 14.15 10 ILE F CA 1
ATOM 1470 C C . ILE F 1 11 ? -16.555 -5.120 15.612 1.00 13.34 10 ILE F C 1
ATOM 1471 O O . ILE F 1 11 ? -16.355 -5.136 16.816 1.00 14.12 10 ILE F O 1
ATOM 1476 N N . ALA F 1 12 ? -17.481 -4.338 15.066 1.00 13.80 11 ALA F N 1
ATOM 1477 C CA . ALA F 1 12 ? -18.323 -3.469 15.923 1.00 13.80 11 ALA F CA 1
ATOM 1478 C C . ALA F 1 12 ? -19.084 -4.324 16.924 1.00 14.40 11 ALA F C 1
ATOM 1479 O O . ALA F 1 12 ? -19.190 -3.986 18.103 1.00 15.25 11 ALA F O 1
ATOM 1481 N N . LYS F 1 13 ? -19.681 -5.450 16.475 1.00 13.94 12 LYS F N 1
ATOM 1482 C CA . LYS F 1 13 ? -20.417 -6.282 17.390 1.00 15.92 12 LYS F CA 1
ATOM 1483 C C . LYS F 1 13 ? -19.514 -6.839 18.485 1.00 15.00 12 LYS F C 1
ATOM 1484 O O . LYS F 1 13 ? -19.921 -6.943 19.669 1.00 15.77 12 LYS F O 1
ATOM 1490 N N . ALA F 1 14 ? -18.253 -7.201 18.141 1.00 14.91 13 ALA F N 1
ATOM 1491 C CA . ALA F 1 14 ? -17.336 -7.745 19.132 1.00 13.99 13 ALA F CA 1
ATOM 1492 C C . ALA F 1 14 ? -16.925 -6.664 20.163 1.00 13.71 13 ALA F C 1
ATOM 1493 O O . ALA F 1 14 ? -16.786 -6.931 21.357 1.00 14.55 13 ALA F O 1
ATOM 1508 N N . LYS F 1 16 ? -19.030 -4.272 21.066 1.00 14.88 15 LYS F N 1
ATOM 1509 C CA . LYS F 1 16 ? -20.129 -4.223 21.986 1.00 14.93 15 LYS F CA 1
ATOM 1510 C C . LYS F 1 16 ? -20.027 -5.330 23.035 1.00 15.09 15 LYS F C 1
ATOM 1511 O O . LYS F 1 16 ? -20.403 -5.112 24.181 1.00 15.57 15 LYS F O 1
ATOM 1517 N N . GLU F 1 17 ? -19.527 -6.530 22.660 1.00 14.94 16 GLU F N 1
ATOM 1518 C CA A GLU F 1 17 ? -19.361 -7.595 23.642 0.47 15.16 16 GLU F CA 1
ATOM 1519 C CA B GLU F 1 17 ? -19.362 -7.595 23.643 0.53 15.63 16 GLU F CA 1
ATOM 1520 C C . GLU F 1 17 ? -18.369 -7.171 24.728 1.00 14.05 16 GLU F C 1
ATOM 1521 O O . GLU F 1 17 ? -18.530 -7.510 25.897 1.00 15.81 16 GLU F O 1
ATOM 1532 N N . ILE F 1 18 ? -17.287 -6.485 24.306 1.00 14.03 17 ILE F N 1
ATOM 1533 C CA . ILE F 1 18 ? -16.352 -5.958 25.284 1.00 14.57 17 ILE F CA 1
ATOM 1534 C C . ILE F 1 18 ? -17.061 -5.011 26.264 1.00 14.03 17 ILE F C 1
ATOM 1535 O O . ILE F 1 18 ? -16.859 -5.083 27.471 1.00 14.20 17 ILE F O 1
ATOM 1540 N N . ALA F 1 19 ? -17.869 -4.100 25.712 1.00 13.80 18 ALA F N 1
ATOM 1541 C CA . ALA F 1 19 ? -18.610 -3.186 26.576 1.00 14.16 18 ALA F CA 1
ATOM 1542 C C . ALA F 1 19 ? -19.469 -3.935 27.588 1.00 14.58 18 ALA F C 1
ATOM 1543 O O . ALA F 1 19 ? -19.503 -3.593 28.772 1.00 15.71 18 ALA F O 1
ATOM 1545 N N . TRP F 1 20 ? -20.172 -4.984 27.142 1.00 14.80 19 TRP F N 1
ATOM 1546 C CA . TRP F 1 20 ? -21.040 -5.707 28.048 1.00 16.89 19 TRP F CA 1
ATOM 1547 C C . TRP F 1 20 ? -20.219 -6.428 29.124 1.00 15.72 19 TRP F C 1
ATOM 1548 O O . TRP F 1 20 ? -20.586 -6.516 30.297 1.00 16.17 19 TRP F O 1
ATOM 1559 N N . ALA F 1 21 ? -19.014 -6.919 28.780 1.00 14.31 20 ALA F N 1
ATOM 1560 C CA . ALA F 1 21 ? -18.149 -7.567 29.731 1.00 14.51 20 ALA F CA 1
ATOM 1561 C C . ALA F 1 21 ? -17.628 -6.594 30.794 1.00 14.72 20 ALA F C 1
ATOM 1562 O O . ALA F 1 21 ? -17.508 -6.867 31.974 1.00 15.91 20 ALA F O 1
ATOM 1577 N N . LYS F 1 23 ? -19.376 -3.975 31.740 1.00 16.16 22 LYS F N 1
ATOM 1578 C CA . LYS F 1 23 ? -20.518 -3.787 32.644 1.00 16.87 22 LYS F CA 1
ATOM 1579 C C . LYS F 1 23 ? -20.561 -4.899 33.681 1.00 17.68 22 LYS F C 1
ATOM 1580 O O . LYS F 1 23 ? -20.915 -4.635 34.824 1.00 18.85 22 LYS F O 1
ATOM 1586 N N . GLU F 1 24 ? -20.148 -6.130 33.328 1.00 16.13 23 GLU F N 1
ATOM 1587 C CA A GLU F 1 24 ? -20.115 -7.229 34.298 0.43 17.12 23 GLU F CA 1
ATOM 1588 C CA B GLU F 1 24 ? -20.118 -7.198 34.318 0.57 17.13 23 GLU F CA 1
ATOM 1589 C C . GLU F 1 24 ? -19.068 -6.913 35.382 1.00 16.68 23 GLU F C 1
ATOM 1590 O O . GLU F 1 24 ? -19.258 -7.222 36.565 1.00 17.68 23 GLU F O 1
ATOM 1601 N N . ILE F 1 25 ? -17.917 -6.324 35.024 1.00 15.98 24 ILE F N 1
ATOM 1602 C CA . ILE F 1 25 ? -16.894 -5.919 35.997 1.00 15.90 24 ILE F CA 1
ATOM 1603 C C . ILE F 1 25 ? -17.489 -4.848 36.918 1.00 16.52 24 ILE F C 1
ATOM 1604 O O . ILE F 1 25 ? -17.300 -4.912 38.154 1.00 17.83 24 ILE F O 1
ATOM 1609 N N . ALA F 1 26 ? -18.211 -3.884 36.344 1.00 16.27 25 ALA F N 1
ATOM 1610 C CA . ALA F 1 26 ? -18.840 -2.829 37.188 1.00 17.69 25 ALA F CA 1
ATOM 1611 C C . ALA F 1 26 ? -19.808 -3.456 38.200 1.00 18.35 25 ALA F C 1
ATOM 1612 O O . ALA F 1 26 ? -19.757 -3.099 39.368 1.00 20.16 25 ALA F O 1
ATOM 1614 N N . GLN F 1 27 ? -20.602 -4.404 37.766 1.00 18.30 26 GLN F N 1
ATOM 1615 C CA A GLN F 1 27 ? -21.585 -5.059 38.632 0.57 21.77 26 GLN F CA 1
ATOM 1616 C CA B GLN F 1 27 ? -21.578 -5.057 38.627 0.43 21.28 26 GLN F CA 1
ATOM 1617 C C . GLN F 1 27 ? -20.847 -5.830 39.722 1.00 22.43 26 GLN F C 1
ATOM 1618 O O . GLN F 1 27 ? -21.294 -5.820 40.892 1.00 23.64 26 GLN F O 1
ATOM 1629 N N . ALA F 1 28 ? -19.737 -6.449 39.411 1.00 19.15 27 ALA F N 1
ATOM 1630 C CA . ALA F 1 28 ? -18.961 -7.191 40.381 1.00 22.04 27 ALA F CA 1
ATOM 1631 C C . ALA F 1 28 ? -18.479 -6.231 41.460 1.00 23.91 27 ALA F C 1
ATOM 1632 O O . ALA F 1 28 ? -18.454 -6.634 42.652 1.00 25.58 27 ALA F O 1
ATOM 1647 N N . LYS F 1 30 ? -19.746 -3.417 42.373 1.00 28.76 29 LYS F N 1
ATOM 1648 C CA . LYS F 1 30 ? -20.877 -2.889 43.113 1.00 39.68 29 LYS F CA 1
ATOM 1649 C C . LYS F 1 30 ? -21.302 -3.853 44.224 1.00 44.73 29 LYS F C 1
ATOM 1650 O O . LYS F 1 30 ? -21.745 -3.409 45.271 1.00 54.84 29 LYS F O 1
ATOM 1656 N N . GLY F 1 31 ? -21.220 -5.154 43.960 1.00 49.38 30 GLY F N 1
ATOM 1657 C CA . GLY F 1 31 ? -21.911 -6.164 44.762 1.00 53.20 30 GLY F CA 1
ATOM 1658 C C . GLY F 1 31 ? -21.017 -6.726 45.848 1.00 53.13 30 GLY F C 1
ATOM 1659 O O . GLY F 1 31 ? -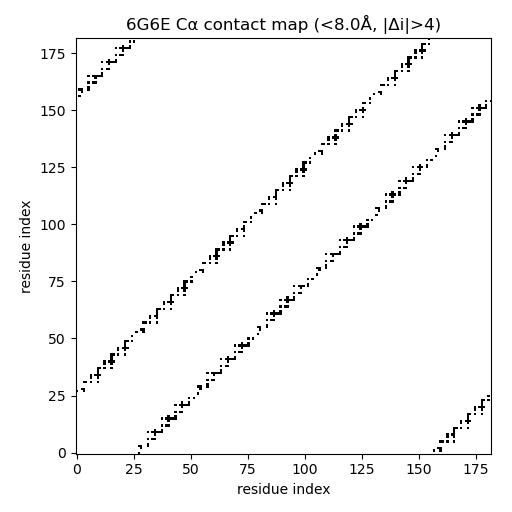19.883 -6.287 45.993 1.00 63.12 30 GLY F O 1
ATOM 1663 N N . GLY G 1 2 ? -21.351 5.878 2.334 1.00 21.41 1 GLY G N 1
ATOM 1664 C CA . GLY G 1 2 ? -20.879 4.567 1.876 1.00 21.43 1 GLY G CA 1
ATOM 1665 C C . GLY G 1 2 ? -20.968 3.449 2.916 1.00 19.08 1 GLY G C 1
ATOM 1666 O O . GLY G 1 2 ? -20.914 3.762 4.123 1.00 18.96 1 GLY G O 1
ATOM 1667 N N A GLU G 1 3 ? -21.014 2.207 2.475 0.58 18.61 2 GLU G N 1
ATOM 1668 N N B GLU G 1 3 ? -21.084 2.167 2.544 0.42 19.69 2 GLU G N 1
ATOM 1669 C CA A GLU G 1 3 ? -21.218 1.091 3.351 0.58 17.68 2 GLU G CA 1
ATOM 1670 C CA B GLU G 1 3 ? -21.282 1.119 3.558 0.42 20.46 2 GLU G CA 1
ATOM 1671 C C A GLU G 1 3 ? -19.980 0.945 4.241 0.58 15.52 2 GLU G C 1
ATOM 1672 C C B GLU G 1 3 ? -19.980 0.834 4.306 0.42 17.00 2 GLU G C 1
ATOM 1673 O O A GLU G 1 3 ? -20.107 0.748 5.415 0.58 15.83 2 GLU G O 1
ATOM 1674 O O B GLU G 1 3 ? -20.096 0.332 5.452 0.42 15.54 2 GLU G O 1
ATOM 1685 N N . ILE G 1 4 ? -18.791 1.039 3.700 1.00 16.31 3 ILE G N 1
ATOM 1686 C CA . ILE G 1 4 ? -17.596 0.822 4.513 1.00 16.06 3 ILE G CA 1
ATOM 1687 C C . ILE G 1 4 ? -17.485 1.965 5.536 1.00 15.96 3 ILE G C 1
ATOM 1688 O O . ILE G 1 4 ? -17.231 1.683 6.721 1.00 15.64 3 ILE G O 1
ATOM 1693 N N . ALA G 1 5 ? -17.700 3.203 5.127 1.00 15.36 4 ALA G N 1
ATOM 1694 C CA . ALA G 1 5 ? -17.654 4.314 6.070 1.00 15.64 4 ALA G CA 1
ATOM 1695 C C . ALA G 1 5 ? -18.704 4.088 7.141 1.00 16.50 4 ALA G C 1
ATOM 1696 O O . ALA G 1 5 ? -18.441 4.339 8.347 1.00 17.25 4 ALA G O 1
ATOM 1698 N N . GLN G 1 6 ? -19.897 3.648 6.800 1.00 16.37 5 GLN G N 1
ATOM 1699 C CA A GLN G 1 6 ? -20.943 3.468 7.807 0.41 17.17 5 GLN G CA 1
ATOM 1700 C CA B GLN G 1 6 ? -20.943 3.478 7.814 0.59 17.63 5 GLN G CA 1
ATOM 1701 C C . GLN G 1 6 ? -20.543 2.363 8.794 1.00 16.02 5 GLN G C 1
ATOM 1702 O O . GLN G 1 6 ? -20.784 2.479 10.012 1.00 16.59 5 GLN G O 1
ATOM 1713 N N . ALA G 1 7 ? -19.949 1.265 8.313 1.00 15.16 6 ALA G N 1
ATOM 1714 C CA . ALA G 1 7 ? -19.492 0.216 9.208 1.00 14.73 6 ALA G CA 1
ATOM 1715 C C . ALA G 1 7 ? -18.403 0.735 10.147 1.00 14.64 6 ALA G C 1
ATOM 1716 O O . ALA G 1 7 ? -18.375 0.385 11.340 1.00 14.81 6 ALA G O 1
ATOM 1731 N N . LYS G 1 9 ? -18.236 3.779 11.204 1.00 15.22 8 LYS G N 1
ATOM 1732 C CA . LYS G 1 9 ? -18.936 4.575 12.206 1.00 15.50 8 LYS G CA 1
ATOM 1733 C C . LYS G 1 9 ? -19.576 3.666 13.268 1.00 14.60 8 LYS G C 1
ATOM 1734 O O . LYS G 1 9 ? -19.659 4.038 14.435 1.00 15.91 8 LYS G O 1
ATOM 1740 N N . GLU G 1 10 ? -20.039 2.467 12.906 1.00 15.25 9 GLU G N 1
ATOM 1741 C CA A GLU G 1 10 ? -20.582 1.528 13.856 0.68 15.37 9 GLU G CA 1
ATOM 1742 C CA B GLU G 1 10 ? -20.577 1.525 13.859 0.32 15.46 9 GLU G CA 1
ATOM 1743 C C . GLU G 1 10 ? -19.477 1.085 14.839 1.00 14.51 9 GLU G C 1
ATOM 1744 O O . GLU G 1 10 ? -19.739 0.871 16.033 1.00 14.60 9 GLU G O 1
ATOM 1755 N N . ILE G 1 11 ? -18.257 0.922 14.342 1.00 14.39 10 ILE G N 1
ATOM 1756 C CA . ILE G 1 11 ? -17.121 0.607 15.242 1.00 14.23 10 ILE G CA 1
ATOM 1757 C C . ILE G 1 11 ? -16.901 1.751 16.242 1.00 13.67 10 ILE G C 1
ATOM 1758 O O . ILE G 1 11 ? -16.749 1.517 17.413 1.00 13.82 10 ILE G O 1
ATOM 1763 N N . ALA G 1 12 ? -16.931 2.979 15.735 1.00 13.30 11 ALA G N 1
ATOM 1764 C CA . ALA G 1 12 ? -16.762 4.127 16.623 1.00 14.19 11 ALA G CA 1
ATOM 1765 C C . ALA G 1 12 ? -17.873 4.151 17.674 1.00 13.87 11 ALA G C 1
ATOM 1766 O O . ALA G 1 12 ? -17.586 4.383 18.862 1.00 14.98 11 ALA G O 1
ATOM 1768 N N . LYS G 1 13 ? -19.120 3.876 17.316 1.00 14.23 12 LYS G N 1
ATOM 1769 C CA A LYS G 1 13 ? -20.237 3.860 18.258 0.61 15.77 12 LYS G CA 1
ATOM 1770 C CA B LYS G 1 13 ? -20.220 3.882 18.278 0.39 15.47 12 LYS G CA 1
ATOM 1771 C C . LYS G 1 13 ? -20.009 2.790 19.333 1.00 15.23 12 LYS G C 1
ATOM 1772 O O . LYS G 1 13 ? -20.237 3.017 20.536 1.00 15.73 12 LYS G O 1
ATOM 1783 N N . ALA G 1 14 ? -19.506 1.612 18.919 1.00 13.99 13 ALA G N 1
ATOM 1784 C CA . ALA G 1 14 ? -19.305 0.538 19.870 1.00 13.94 13 ALA G CA 1
ATOM 1785 C C . ALA G 1 14 ? -18.157 0.875 20.821 1.00 13.76 13 ALA G C 1
ATOM 1786 O O . ALA G 1 14 ? -18.205 0.585 22.015 1.00 14.12 13 ALA G O 1
ATOM 1801 N N . LYS G 1 16 ? -17.565 3.898 21.834 1.00 13.78 15 LYS G N 1
ATOM 1802 C CA . LYS G 1 16 ? -18.104 4.815 22.847 1.00 14.98 15 LYS G CA 1
ATOM 1803 C C . LYS G 1 16 ? -18.870 4.026 23.898 1.00 14.51 15 LYS G C 1
ATOM 1804 O O . LYS G 1 16 ? -18.877 4.436 25.077 1.00 14.67 15 LYS G O 1
ATOM 1810 N N . GLU G 1 17 ? -19.521 2.908 23.534 1.00 14.27 16 GLU G N 1
ATOM 1811 C CA . GLU G 1 17 ? -20.177 2.057 24.529 1.00 15.00 16 GLU G CA 1
ATOM 1812 C C . GLU G 1 17 ? -19.146 1.499 25.515 1.00 13.93 16 GLU G C 1
ATOM 1813 O O . GLU G 1 17 ? -19.407 1.353 26.731 1.00 14.68 16 GLU G O 1
ATOM 1819 N N . ILE G 1 18 ? -17.960 1.112 25.023 1.00 13.43 17 ILE G N 1
ATOM 1820 C CA . ILE G 1 18 ? -16.871 0.658 25.868 1.00 14.25 17 ILE G CA 1
ATOM 1821 C C . ILE G 1 18 ? -16.474 1.768 26.872 1.00 13.79 17 ILE G C 1
ATOM 1822 O O . ILE G 1 18 ? -16.304 1.538 28.065 1.00 14.72 17 ILE G O 1
ATOM 1827 N N . ALA G 1 19 ? -16.296 2.985 26.341 1.00 14.06 18 ALA G N 1
ATOM 1828 C CA . ALA G 1 19 ? -15.966 4.113 27.229 1.00 14.51 18 ALA G CA 1
ATOM 1829 C C . ALA G 1 19 ? -17.007 4.289 28.316 1.00 14.55 18 ALA G C 1
ATOM 1830 O O . ALA G 1 19 ? -16.677 4.489 29.516 1.00 15.39 18 ALA G O 1
ATOM 1832 N N . TRP G 1 20 ? -18.288 4.203 28.000 1.00 13.62 19 TRP G N 1
ATOM 1833 C CA . TRP G 1 20 ? -19.324 4.354 28.997 1.00 14.88 19 TRP G CA 1
ATOM 1834 C C . TRP G 1 20 ? -19.233 3.260 30.069 1.00 14.58 19 TRP G C 1
ATOM 1835 O O . TRP G 1 20 ? -19.337 3.496 31.255 1.00 14.79 19 TRP G O 1
ATOM 1846 N N . ALA G 1 21 ? -18.995 2.008 29.634 1.00 13.78 20 ALA G N 1
ATOM 1847 C CA . ALA G 1 21 ? -18.910 0.908 30.585 1.00 13.88 20 ALA G CA 1
ATOM 1848 C C . ALA G 1 21 ? -17.708 1.118 31.485 1.00 14.20 20 ALA G C 1
ATOM 1849 O O . ALA G 1 21 ? -17.764 0.766 32.712 1.00 14.86 20 ALA G O 1
ATOM 1864 N N . LYS G 1 23 ? -16.662 4.073 32.450 1.00 14.78 22 LYS G N 1
ATOM 1865 C CA . LYS G 1 23 ? -17.165 5.062 33.445 1.00 16.56 22 LYS G CA 1
ATOM 1866 C C . LYS G 1 23 ? -17.982 4.338 34.490 1.00 15.84 22 LYS G C 1
ATOM 1867 O O . LYS G 1 23 ? -17.956 4.731 35.692 1.00 16.73 22 LYS G O 1
ATOM 1873 N N . GLU G 1 24 ? -18.780 3.357 34.120 1.00 14.64 23 GLU G N 1
ATOM 1874 C CA . GLU G 1 24 ? -19.544 2.599 35.115 1.00 16.53 23 GLU G CA 1
ATOM 1875 C C . GLU G 1 24 ? -18.611 1.867 36.079 1.00 16.11 23 GLU G C 1
ATOM 1876 O O . GLU G 1 24 ? -18.961 1.752 37.306 1.00 17.00 23 GLU G O 1
ATOM 1882 N N . ILE G 1 25 ? -17.508 1.280 35.629 1.00 15.57 24 ILE G N 1
ATOM 1883 C CA . ILE G 1 25 ? -16.544 0.675 36.514 1.00 16.39 24 ILE G CA 1
ATOM 1884 C C . ILE G 1 25 ? -16.028 1.718 37.513 1.00 17.20 24 ILE G C 1
ATOM 1885 O O . ILE G 1 25 ? -15.953 1.435 38.724 1.00 18.29 24 ILE G O 1
ATOM 1890 N N . ALA G 1 26 ? -15.639 2.886 37.025 1.00 16.32 25 ALA G N 1
ATOM 1891 C CA . ALA G 1 26 ? -15.108 3.950 37.905 1.00 17.77 25 ALA G CA 1
ATOM 1892 C C . ALA G 1 26 ? -16.195 4.274 38.927 1.00 18.15 25 ALA G C 1
ATOM 1893 O O . ALA G 1 26 ? -15.828 4.404 40.152 1.00 19.93 25 ALA G O 1
ATOM 1895 N N . GLN G 1 27 ? -17.444 4.405 38.519 1.00 17.39 26 GLN G N 1
ATOM 1896 C CA . GLN G 1 27 ? -18.487 4.798 39.441 1.00 19.02 26 GLN G CA 1
ATOM 1897 C C . GLN G 1 27 ? -18.668 3.730 40.502 1.00 21.01 26 GLN G C 1
ATOM 1898 O O . GLN G 1 27 ? -18.872 4.055 41.682 1.00 21.81 26 GLN G O 1
ATOM 1904 N N . ALA G 1 28 ? -18.608 2.452 40.130 1.00 18.73 27 ALA G N 1
ATOM 1905 C CA . ALA G 1 28 ? -18.755 1.371 41.100 1.00 20.20 27 ALA G CA 1
ATOM 1906 C C . ALA G 1 28 ? -17.575 1.422 42.040 1.00 21.62 27 ALA G C 1
ATOM 1907 O O . ALA G 1 28 ? -17.782 1.228 43.299 1.00 24.81 27 ALA G O 1
ATOM 1922 N N . LYS G 1 30 ? -16.126 4.058 43.225 1.00 26.29 29 LYS G N 1
ATOM 1923 C CA . LYS G 1 30 ? -16.435 5.222 44.062 1.00 31.75 29 LYS G CA 1
ATOM 1924 C C . LYS G 1 30 ? -17.624 4.968 44.988 1.00 36.14 29 LYS G C 1
ATOM 1925 O O . LYS G 1 30 ? -17.981 5.851 45.778 1.00 40.31 29 LYS G O 1
ATOM 1931 N N . GLY G 1 31 ? -18.301 3.854 44.851 1.00 34.59 30 GLY G N 1
ATOM 1932 C CA . GLY G 1 31 ? -19.360 3.476 45.776 1.00 40.10 30 GLY G CA 1
ATOM 1933 C C . GLY G 1 31 ? -20.730 3.640 45.151 1.00 43.63 30 GLY G C 1
ATOM 1934 O O . GLY G 1 31 ? -21.737 3.559 45.871 1.00 52.69 30 GLY G O 1
#

Radius of gyration: 16.77 Å; Cα contacts (8 Å, |Δi|>4): 338; chains: 7; bounding box: 25×26×46 Å

Secondary structure (DSSP, 8-state):
-HHHH--HHHH--HHHH--HHHH---/-HHHH--HHHH--HHHH--HHHH---/-HHHH--HHHH--HHHH--HHHH---/-HHHH--HHHH--HHHH--HHHH---/-HHHH--HHHH--HHHH--HHHH---/-HHHH--HHHH--HHHH--HHHH---/-HHHH--HHHH--HHHH--HHHH---

Solvent-accessible surface area: 10040 Å² total

Sequence (182 aa):
GEEIAQAKEEIAKKAKEIAWAKEIAQAKGGEEIAQQAKEEIAKAKEEIAWAKEIAQAKGGEEIAQQAKEEIAKAKEIAWAKEIAQQAKGGEIAQQAKEIAKKAKEEIAWAKEIAQQAKGGGEEIAQQAKEEIAKKAKEEIAWAKEEIAQAKGGEEIAQQAKEEIAKAKEEIAWAKEEIAQQAKGGEEIAQQAKEEIAKKAKEIAWAKEIAQAKG

Foldseek 3Di:
DVVVVVVVVVVVVVVVVVVVVVVCCD/DVVVVVVVVVVVVVVVVVVVVVVCCD/DVVVVVVVVVVVVVVVVVCVVVVCCD/DVVVVVVVVVVVVVVVVVVVVVVCVD/DVVVVVVVVVVVVVVVVVVVVVVCCD/DVVVVVVVVVVVVVVVVVVVVVVCCD/DVVVVVVVVVVVVVVVVVVVVVVVCD